Protein AF-A0A967SFZ2-F1 (afdb_monomer_lite)

Sequence (298 aa):
MSLRYVAGSMGLDEHGGIRLSFRDTTDFGGFQFHDPAGDNYVAAYTREGLRLHLEFSRKGNIRPYRKALYIHVLDGSLNEGEEIRLVFGDRSQGSRGWRLQTCVEQDFHALVESDPLGTHDYVVLPDRLAFDIVPGPGYRYRLNVPTRVQAGEPVRLRVKCEDLWGNPLRSLDARPAVTCAGVDDGTAGEPLAVAPTHEDGVLTYALEAPAAPGLYHYAIADGEVRGDTSNPMVVLPPGGDAGLRYYWGDYHGQTGETVGTGSVEDYFHFGRHFGFLDGSCHQGNDFQIDGPTWARIV

Foldseek 3Di:
DKDKDFAAQLWAFALWWKKWFFFLAFDKDWADDDDLQEAFHKDKDWDPPWDWDWDWDSQCDDPRGRTMIIIGTHDGIGHGGTIMMMATQDCPNNGPGIGGGLEWAAFRWIFMWTDRHNPPDTDTDPDIGTDTDAFDPFAEKAWEKFAEDEAFAKIKIKMFTHHPSRYTQQDDPDDFFKFKDFPPPPDTHDTDPFAFDDGRRMTIGTDTHHQDFGKMKMKTDDPPHHIDIYHIYGYDYVPDDRDDGDFAEAEEDEDPLARHHDDPVVVVCCCVRPVVGPYYHYDHDPVSDDPVNVVVND

Secondary structure (DSSP, 8-state):
-EEEEE--TT-B-TT-EEEEEE-SS--PPPPBSS-TTSTTBEEEE-STT-EEEEEEETTSS-TT--EEEEEEEEES-BPTT-EEEEEET--TTS-------SS-EEEEEEEEEEETTSSS-PEEEEEEEEEEE---S--EEEEE--SEEETT-EEEEEEEEE-TTSPBPS-------EEEEETTS-PPPPBP-SPPEEETTEEEEEEEPPSS-EEEEEEE--SSSBPEEPPPEEEEPTT----SPP--EEEEE-BTTTTSBS-HHHHHHHHHHTS--SEEEE---GGG--HHHHHHH-

Radius of gyration: 25.75 Å; chains: 1; bounding box: 66×38×68 Å

pLDDT: mean 91.43, std 8.01, range [50.44, 98.19]

Structure (mmCIF, N/CA/C/O backbone):
data_AF-A0A967SFZ2-F1
#
_entry.id   AF-A0A967SFZ2-F1
#
loop_
_atom_site.group_PDB
_atom_site.id
_atom_site.type_symbol
_atom_site.label_atom_id
_atom_site.label_alt_id
_atom_site.label_comp_id
_atom_site.label_asym_id
_atom_site.label_entity_id
_atom_site.label_seq_id
_atom_site.pdbx_PDB_ins_code
_atom_site.Cartn_x
_atom_site.Cartn_y
_atom_site.Cartn_z
_atom_site.occupancy
_atom_site.B_iso_or_equiv
_atom_site.auth_seq_id
_atom_site.auth_comp_id
_atom_site.auth_asym_id
_atom_site.auth_atom_id
_atom_site.pdbx_PDB_model_num
ATOM 1 N N . MET A 1 1 ? -16.704 2.679 5.773 1.00 87.06 1 MET A N 1
ATOM 2 C CA . MET A 1 1 ? -16.476 1.297 6.262 1.00 87.06 1 MET A CA 1
ATOM 3 C C . MET A 1 1 ? -17.132 1.151 7.628 1.00 87.06 1 MET A C 1
ATOM 5 O O . MET A 1 1 ? -17.205 2.158 8.320 1.00 87.06 1 MET A O 1
ATOM 9 N N . SER A 1 2 ? -17.622 -0.026 8.031 1.00 92.38 2 SER A N 1
ATOM 10 C CA . SER A 1 2 ? -18.237 -0.194 9.358 1.00 92.38 2 SER A CA 1
ATOM 11 C C . SER A 1 2 ? -17.778 -1.450 10.086 1.00 92.38 2 SER A C 1
ATOM 13 O O . SER A 1 2 ? -17.592 -2.482 9.450 1.00 92.38 2 SER A O 1
ATOM 15 N N . LEU A 1 3 ? -17.679 -1.355 11.410 1.00 95.06 3 LEU A N 1
ATOM 16 C CA . LEU A 1 3 ? -17.446 -2.472 12.322 1.00 95.06 3 LEU A CA 1
ATOM 17 C C . LEU A 1 3 ? -18.665 -2.632 13.231 1.00 95.06 3 LEU A C 1
ATOM 19 O O . LEU A 1 3 ? -19.209 -1.639 13.713 1.00 95.06 3 LEU A O 1
ATOM 23 N N . ARG A 1 4 ? -19.090 -3.874 13.454 1.00 96.19 4 ARG A N 1
ATOM 24 C CA . ARG A 1 4 ? -20.137 -4.233 14.413 1.00 96.19 4 ARG A CA 1
ATOM 25 C C . ARG A 1 4 ? -19.515 -5.150 15.452 1.00 96.19 4 ARG A C 1
ATOM 27 O O . ARG A 1 4 ? -19.124 -6.263 15.120 1.00 96.19 4 ARG A O 1
ATOM 34 N N . TYR A 1 5 ? -19.421 -4.661 16.678 1.00 96.69 5 TYR A N 1
ATOM 35 C CA . TYR A 1 5 ? -19.062 -5.452 17.842 1.00 96.69 5 TYR A CA 1
ATOM 36 C C . TYR A 1 5 ? -20.343 -5.908 18.533 1.00 96.69 5 TYR A C 1
ATOM 38 O O . TYR A 1 5 ? -21.248 -5.099 18.740 1.00 96.69 5 TYR A O 1
ATOM 46 N N . VAL A 1 6 ? -20.402 -7.190 18.881 1.00 97.06 6 VAL A N 1
ATOM 47 C CA . VAL A 1 6 ? -21.489 -7.785 19.660 1.00 97.06 6 VAL A CA 1
ATOM 48 C C . VAL A 1 6 ? -20.885 -8.252 20.974 1.00 97.06 6 VAL A C 1
ATOM 50 O O . VAL A 1 6 ? -19.922 -9.020 20.966 1.00 97.06 6 VAL A O 1
ATOM 53 N N . ALA A 1 7 ? -21.432 -7.781 22.089 1.00 96.81 7 ALA A N 1
ATOM 54 C CA . ALA A 1 7 ? -20.976 -8.182 23.406 1.00 96.81 7 ALA A CA 1
ATOM 55 C C . ALA A 1 7 ? -21.219 -9.685 23.608 1.00 96.81 7 ALA A C 1
ATOM 57 O O . ALA A 1 7 ? -22.317 -10.194 23.369 1.00 96.81 7 ALA A O 1
ATOM 58 N N . GLY A 1 8 ? -20.173 -10.400 24.024 1.00 94.88 8 GLY A N 1
ATOM 59 C CA . GLY A 1 8 ? -20.262 -11.819 24.364 1.00 94.88 8 GLY A CA 1
ATOM 60 C C . GLY A 1 8 ? -20.917 -12.045 25.728 1.00 94.88 8 GLY A C 1
ATOM 61 O O . GLY A 1 8 ? -21.419 -11.115 26.356 1.00 94.88 8 GLY A O 1
ATOM 62 N N . SER A 1 9 ? -20.835 -13.274 26.236 1.00 95.06 9 SER A N 1
ATOM 63 C CA . SER A 1 9 ? -21.430 -13.672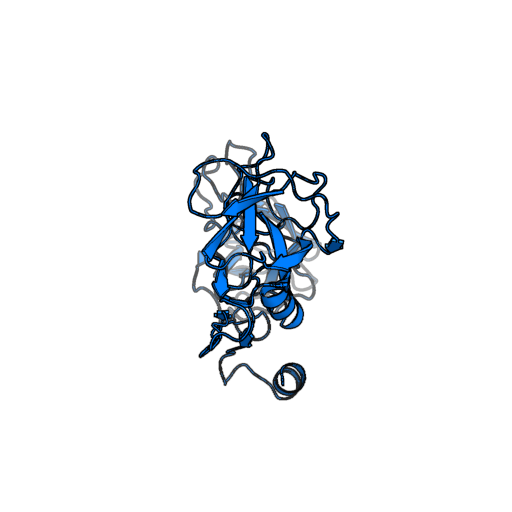 27.524 1.00 95.06 9 SER A CA 1
ATOM 64 C C . SER A 1 9 ? -20.934 -12.877 28.739 1.00 95.06 9 SER A C 1
ATOM 66 O O . SER A 1 9 ? -21.579 -12.879 29.781 1.00 95.06 9 SER A O 1
ATOM 68 N N . MET A 1 10 ? -19.778 -12.216 28.627 1.00 93.94 10 MET A N 1
ATOM 69 C CA . MET A 1 10 ? -19.220 -11.352 29.674 1.00 93.94 10 MET A CA 1
ATOM 70 C C . MET A 1 10 ? -19.785 -9.924 29.657 1.00 93.94 10 MET A C 1
ATOM 72 O O . MET A 1 10 ? -19.564 -9.188 30.613 1.00 93.94 10 MET A O 1
ATOM 76 N N . GLY A 1 11 ? -20.488 -9.519 28.594 1.00 95.62 11 GLY A N 1
ATOM 77 C CA . GLY A 1 11 ? -20.889 -8.127 28.400 1.00 95.62 11 GLY A CA 1
ATOM 78 C C . GLY A 1 11 ? -19.701 -7.176 28.185 1.00 95.62 11 GLY A C 1
ATOM 79 O O . GLY A 1 11 ? -18.590 -7.611 27.879 1.00 95.62 11 GLY A O 1
ATOM 80 N N . LEU A 1 12 ? -19.948 -5.876 28.353 1.00 96.75 12 LEU A N 1
ATOM 81 C CA . LEU A 1 12 ? -18.928 -4.856 28.635 1.00 96.75 12 LEU A CA 1
ATOM 82 C C . LEU A 1 12 ? -19.420 -4.022 29.819 1.00 96.75 12 LEU A C 1
ATOM 84 O O . LEU A 1 12 ? -20.484 -3.410 29.720 1.00 96.75 12 LEU A O 1
ATOM 88 N N . ASP A 1 13 ? -18.677 -4.010 30.919 1.00 94.75 13 ASP A N 1
ATOM 89 C CA . ASP A 1 13 ? -19.018 -3.231 32.110 1.00 94.75 13 ASP A CA 1
ATOM 90 C C . ASP A 1 13 ? -18.657 -1.744 31.947 1.00 94.75 13 ASP A C 1
ATOM 92 O O . ASP A 1 13 ? -18.049 -1.334 30.952 1.00 94.75 13 ASP A O 1
ATOM 96 N N . GLU A 1 14 ? -19.017 -0.931 32.938 1.00 93.00 14 GLU A N 1
ATOM 97 C CA . GLU A 1 14 ? -18.566 0.454 33.051 1.00 93.00 14 GLU A CA 1
ATOM 98 C C . GLU A 1 14 ? -17.029 0.511 32.991 1.00 93.00 14 GLU A C 1
ATOM 100 O O . GLU A 1 14 ? -16.334 -0.293 33.609 1.00 93.00 14 GLU A O 1
ATOM 105 N N . HIS A 1 15 ? -16.483 1.436 32.196 1.00 91.25 15 HIS A N 1
ATOM 106 C CA . HIS A 1 15 ? -15.055 1.553 31.855 1.00 91.25 15 HIS A CA 1
ATOM 107 C C . HIS A 1 15 ? -14.456 0.413 31.016 1.00 91.25 15 HIS A C 1
ATOM 109 O O . HIS A 1 15 ? -13.384 0.599 30.423 1.00 91.25 15 HIS A O 1
ATOM 115 N N . GLY A 1 16 ? -15.164 -0.708 30.874 1.00 96.31 16 GLY A N 1
ATOM 116 C CA . GLY A 1 16 ? -14.884 -1.724 29.870 1.00 96.31 16 GLY A CA 1
ATOM 117 C C . GLY A 1 16 ? -15.002 -1.169 28.450 1.00 96.31 16 GLY A C 1
ATOM 118 O O . GLY A 1 16 ? -15.560 -0.093 28.201 1.00 96.31 16 GLY A O 1
ATOM 119 N N . GLY A 1 17 ? -14.439 -1.884 27.482 1.00 96.94 17 GLY A N 1
ATOM 120 C CA . GLY A 1 17 ? -14.397 -1.379 26.121 1.00 96.94 17 GLY A CA 1
ATOM 121 C C . GLY A 1 17 ? -13.783 -2.308 25.096 1.00 96.94 17 GLY A C 1
ATOM 122 O O . GLY A 1 17 ? -13.363 -3.433 25.376 1.00 96.94 17 GLY A O 1
ATOM 123 N N . ILE A 1 18 ? -13.720 -1.781 23.879 1.00 97.56 18 ILE A N 1
ATOM 124 C CA . ILE A 1 18 ? -13.004 -2.385 22.764 1.00 97.56 18 ILE A CA 1
ATOM 125 C C . ILE A 1 18 ? -11.872 -1.466 22.311 1.00 97.56 18 ILE A C 1
ATOM 127 O O . ILE A 1 18 ? -11.976 -0.237 22.367 1.00 97.56 18 ILE A O 1
ATOM 131 N N . ARG A 1 19 ? -10.793 -2.073 21.824 1.00 97.81 19 ARG A N 1
ATOM 132 C CA . ARG A 1 19 ? -9.656 -1.375 21.229 1.00 97.81 19 ARG A CA 1
ATOM 133 C C . ARG A 1 19 ? -9.417 -1.903 19.827 1.00 97.81 19 ARG A C 1
ATOM 135 O O . ARG A 1 19 ? -9.383 -3.109 19.608 1.00 97.81 19 ARG A O 1
ATOM 142 N N . LEU A 1 20 ? -9.253 -0.988 18.876 1.00 97.88 20 LEU A N 1
ATOM 143 C CA . LEU A 1 20 ? -8.818 -1.307 17.523 1.00 97.88 20 LEU A CA 1
ATOM 144 C C . LEU A 1 20 ? -7.378 -0.856 17.338 1.00 97.88 20 LEU A C 1
ATOM 146 O O . LEU A 1 20 ? -7.108 0.348 17.350 1.00 97.88 20 LEU A O 1
ATOM 150 N N . SER A 1 21 ? -6.474 -1.810 17.147 1.00 97.38 21 SER A N 1
ATOM 151 C CA . SER A 1 21 ? -5.042 -1.543 17.025 1.00 97.38 21 SER A CA 1
ATOM 152 C C . SER A 1 21 ? -4.555 -1.766 15.595 1.00 97.38 21 SER A C 1
ATOM 154 O O . SER A 1 21 ? -4.727 -2.838 15.020 1.00 97.38 21 SER A O 1
ATOM 156 N N . PHE A 1 22 ? -3.928 -0.744 15.021 1.00 96.75 22 PHE A N 1
ATOM 157 C CA . PHE A 1 22 ? -3.407 -0.712 13.658 1.00 96.75 22 PHE A CA 1
ATOM 158 C C . PHE A 1 22 ? -1.885 -0.640 13.673 1.00 96.75 22 PHE A C 1
ATOM 160 O O . PHE A 1 22 ? -1.283 -0.070 14.592 1.00 96.75 22 PHE A O 1
ATOM 167 N N . ARG A 1 23 ? -1.266 -1.163 12.611 1.00 94.94 23 ARG A N 1
ATOM 168 C CA . ARG A 1 23 ? 0.188 -1.130 12.438 1.00 94.94 23 ARG A CA 1
ATOM 169 C C . ARG A 1 23 ? 0.746 0.294 12.444 1.00 94.94 23 ARG A C 1
ATOM 171 O O . ARG A 1 23 ? 0.093 1.267 12.065 1.00 94.94 23 ARG A O 1
ATOM 178 N N . ASP A 1 24 ? 2.004 0.417 12.845 1.00 91.75 24 ASP A N 1
ATOM 179 C CA . ASP A 1 24 ? 2.740 1.682 12.811 1.00 91.75 24 ASP A CA 1
ATOM 180 C C . ASP A 1 24 ? 2.948 2.191 11.383 1.00 91.75 24 ASP A C 1
ATOM 182 O O . ASP A 1 24 ? 2.811 3.390 11.124 1.00 91.75 24 ASP A O 1
ATOM 186 N N . THR A 1 25 ? 3.261 1.273 10.471 1.00 93.00 25 THR A N 1
ATOM 187 C CA . THR A 1 25 ? 3.675 1.547 9.092 1.00 93.00 25 THR A CA 1
ATOM 188 C C . THR A 1 25 ? 2.457 1.778 8.212 1.00 93.00 25 THR A C 1
ATOM 190 O O . THR A 1 25 ? 2.034 0.923 7.454 1.00 93.00 25 THR A O 1
ATOM 193 N N . THR A 1 26 ? 1.850 2.947 8.382 1.00 94.56 26 THR A N 1
ATOM 194 C CA . THR A 1 26 ? 0.723 3.422 7.576 1.00 94.56 26 THR A CA 1
ATOM 195 C C . THR A 1 26 ? 0.580 4.933 7.741 1.00 94.56 26 THR A C 1
ATOM 197 O O . THR A 1 26 ? 0.900 5.488 8.798 1.00 94.56 26 THR A O 1
ATOM 200 N N . ASP A 1 27 ? 0.104 5.627 6.720 1.00 95.62 27 ASP A N 1
ATOM 201 C CA . ASP A 1 27 ? -0.131 7.072 6.727 1.00 95.62 27 ASP A CA 1
ATOM 202 C C . ASP A 1 27 ? -1.624 7.434 6.622 1.00 95.62 27 ASP A C 1
ATOM 204 O O . ASP A 1 27 ? -1.970 8.584 6.311 1.00 95.62 27 ASP A O 1
ATOM 208 N N . PHE A 1 28 ? -2.519 6.488 6.948 1.00 96.50 28 PHE A N 1
ATOM 209 C CA . PHE A 1 28 ? -3.957 6.753 7.014 1.00 96.50 28 PHE A CA 1
ATOM 210 C C . PHE A 1 28 ? -4.270 7.967 7.914 1.00 96.50 28 PHE A C 1
ATOM 212 O O . PHE A 1 28 ? -3.563 8.287 8.879 1.00 96.50 28 PHE A O 1
ATOM 219 N N . GLY A 1 29 ? -5.332 8.693 7.569 1.00 96.56 29 GLY A N 1
ATOM 220 C CA . GLY A 1 29 ? -5.766 9.898 8.270 1.00 96.56 29 GLY A CA 1
ATOM 221 C C . GLY A 1 29 ? -6.196 9.601 9.706 1.00 96.56 29 GLY A C 1
ATOM 222 O O . GLY A 1 29 ? -6.972 8.683 9.947 1.00 96.56 29 GLY A O 1
ATOM 223 N N . GLY A 1 30 ? -5.703 10.385 10.668 1.00 95.94 30 GLY A N 1
ATOM 224 C CA . GLY A 1 30 ? -6.065 10.195 12.075 1.00 95.94 30 GLY A CA 1
ATOM 225 C C . GLY A 1 30 ? -7.563 10.387 12.299 1.00 95.94 30 GLY A C 1
ATOM 226 O O . GLY A 1 30 ? -8.140 11.327 11.755 1.00 95.94 30 GLY A O 1
ATOM 227 N N . PHE A 1 31 ? -8.165 9.502 13.091 1.00 97.75 31 PHE A N 1
ATOM 228 C CA . PHE A 1 31 ? -9.587 9.575 13.412 1.00 97.75 31 PHE A CA 1
ATOM 229 C C . PHE A 1 31 ? -9.917 10.808 14.249 1.00 97.75 31 PHE A C 1
ATOM 231 O O . PHE A 1 31 ? -9.104 11.267 15.056 1.00 97.75 31 PHE A O 1
ATOM 238 N N . GLN A 1 32 ? -11.131 11.315 14.066 1.00 96.94 32 GLN A N 1
ATOM 239 C CA . GLN A 1 32 ? -11.709 12.376 14.881 1.00 96.94 32 GLN A CA 1
ATOM 240 C C . GLN A 1 32 ? -13.200 12.112 15.124 1.00 96.94 32 GLN A C 1
ATOM 242 O O . GLN A 1 32 ? -13.830 11.361 14.378 1.00 96.94 32 GLN A O 1
ATOM 247 N N . PHE A 1 33 ? -13.749 12.716 16.178 1.00 97.75 33 PHE A N 1
ATOM 248 C CA . PHE A 1 33 ? -15.092 12.404 16.693 1.00 97.75 33 PHE A CA 1
ATOM 249 C C . PHE A 1 33 ? -15.970 13.642 16.924 1.00 97.75 33 PHE A C 1
ATOM 251 O O . PHE A 1 33 ? -17.043 13.527 17.509 1.00 97.75 33 PHE A O 1
ATOM 258 N N . HIS A 1 34 ? -15.521 14.830 16.515 1.00 96.69 34 HIS A N 1
ATOM 259 C CA . HIS A 1 34 ? -16.142 16.104 16.902 1.00 96.69 34 HIS A CA 1
ATOM 260 C C . HIS A 1 34 ? -16.699 16.915 15.728 1.00 96.69 34 HIS A C 1
ATOM 262 O O . HIS A 1 34 ? -17.580 17.740 15.950 1.00 96.69 34 HIS A O 1
ATOM 268 N N . ASP A 1 35 ? -16.224 16.690 14.502 1.00 97.69 35 ASP A N 1
ATOM 269 C CA . ASP A 1 35 ? -16.698 17.385 13.302 1.00 97.69 35 ASP A CA 1
ATOM 270 C C . ASP A 1 35 ? -17.301 16.384 12.300 1.00 97.69 35 ASP A C 1
ATOM 272 O O . ASP A 1 35 ? -16.561 15.790 11.514 1.00 97.69 35 ASP A O 1
ATOM 276 N N . PRO A 1 36 ? -18.633 16.185 12.290 1.00 97.50 36 PRO A N 1
ATOM 277 C CA . PRO A 1 36 ? -19.288 15.269 11.355 1.00 97.50 36 PRO A CA 1
ATOM 278 C C . PRO A 1 36 ? -19.101 15.611 9.866 1.00 97.50 36 PRO A C 1
ATOM 280 O O . PRO A 1 36 ? -19.261 14.738 9.010 1.00 97.50 36 PRO A O 1
ATOM 283 N N . ALA A 1 37 ? -18.768 16.863 9.539 1.00 98.00 37 ALA A N 1
ATOM 284 C CA . ALA A 1 37 ? -18.478 17.293 8.172 1.00 98.00 37 ALA A CA 1
ATOM 285 C C . ALA A 1 37 ? -16.981 17.176 7.821 1.00 98.00 37 ALA A C 1
ATOM 287 O O . ALA A 1 37 ? -16.615 17.216 6.645 1.00 98.00 37 ALA A O 1
ATOM 288 N N . GLY A 1 38 ? -16.113 17.014 8.822 1.00 97.88 38 GLY A N 1
ATOM 289 C CA . GLY A 1 38 ? -14.669 16.887 8.666 1.00 97.88 38 GLY A CA 1
ATOM 290 C C . GLY A 1 38 ? -14.225 15.502 8.189 1.00 97.88 38 GLY A C 1
ATOM 291 O O . GLY A 1 38 ? -14.898 14.489 8.388 1.00 97.88 38 GLY A O 1
ATOM 292 N N . ASP A 1 39 ? -13.049 15.424 7.565 1.00 97.44 39 ASP A N 1
ATOM 293 C CA . ASP A 1 39 ? -12.446 14.147 7.159 1.00 97.44 39 ASP A CA 1
ATOM 294 C C . ASP A 1 39 ? -12.162 13.236 8.362 1.00 97.44 39 ASP A C 1
ATOM 296 O O . ASP A 1 39 ? -11.942 13.700 9.482 1.00 97.44 39 ASP A O 1
ATOM 300 N N . ASN A 1 40 ? -12.098 11.926 8.111 1.00 97.81 40 ASN A N 1
ATOM 301 C CA . ASN A 1 40 ? -11.784 10.897 9.109 1.00 97.81 40 ASN A CA 1
ATOM 302 C C . ASN A 1 40 ? -12.726 10.893 10.327 1.00 97.81 40 ASN A C 1
ATOM 304 O O . ASN A 1 40 ? -12.355 10.379 11.385 1.00 97.81 40 ASN A O 1
ATOM 308 N N . TYR A 1 41 ? -13.934 11.448 10.179 1.0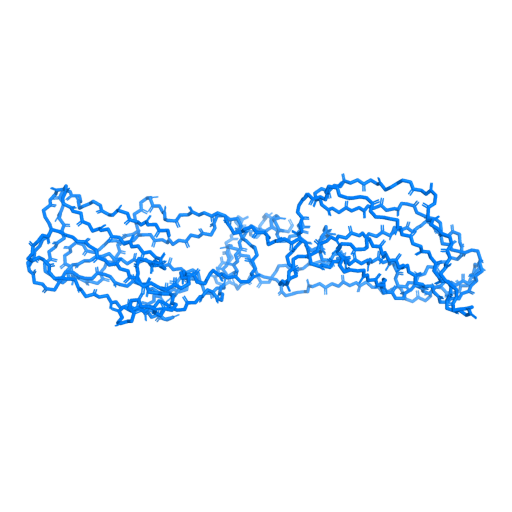0 98.12 41 TYR A N 1
ATOM 309 C CA . TYR A 1 41 ? -14.969 11.384 11.202 1.00 98.12 41 TYR A CA 1
ATOM 310 C C . TYR A 1 41 ? -15.366 9.930 11.460 1.00 98.12 41 TYR A C 1
ATOM 312 O O . TYR A 1 41 ? -15.708 9.198 10.526 1.00 98.12 41 TYR A O 1
ATOM 320 N N . VAL A 1 42 ? -15.311 9.502 12.718 1.00 98.19 42 VAL A N 1
ATOM 321 C CA . VAL A 1 42 ? -15.800 8.190 13.142 1.00 98.19 42 VAL A CA 1
ATOM 322 C C . VAL A 1 42 ? -17.069 8.390 13.950 1.00 98.19 42 VAL A C 1
ATOM 324 O O . VAL A 1 42 ? -17.042 8.990 15.023 1.00 98.19 42 VAL A O 1
ATOM 327 N N . ALA A 1 43 ? -18.172 7.851 13.439 1.00 97.19 43 ALA A N 1
ATOM 328 C CA . ALA A 1 43 ? -19.424 7.789 14.174 1.00 97.19 43 ALA A CA 1
ATOM 329 C C . ALA A 1 43 ? -19.508 6.469 14.948 1.00 97.19 43 ALA A C 1
ATOM 331 O O . ALA A 1 43 ? -19.134 5.412 14.430 1.00 97.19 43 ALA A O 1
ATOM 332 N N . ALA A 1 44 ? -20.020 6.528 16.174 1.00 96.62 44 ALA A N 1
ATOM 333 C CA . ALA A 1 44 ? -20.261 5.366 17.016 1.00 96.62 44 ALA A CA 1
ATOM 334 C C . ALA A 1 44 ? -21.715 5.345 17.475 1.00 96.62 44 ALA A C 1
ATOM 336 O O . ALA A 1 44 ? -22.263 6.367 17.884 1.00 96.62 44 ALA A O 1
ATOM 337 N N . TYR A 1 45 ? -22.321 4.168 17.414 1.00 95.69 45 TYR A N 1
ATOM 338 C CA . TYR A 1 45 ? -23.708 3.940 17.782 1.00 95.69 45 TYR A CA 1
ATOM 339 C C . TYR A 1 45 ? -23.793 2.741 18.713 1.00 95.69 45 TYR A C 1
ATOM 341 O O . TYR A 1 45 ? -23.074 1.758 18.549 1.00 95.69 45 TYR A O 1
ATOM 349 N N . THR A 1 46 ? -24.708 2.814 19.664 1.00 96.19 46 THR A N 1
ATOM 350 C CA . THR A 1 46 ? -25.069 1.715 20.556 1.00 96.19 46 THR A CA 1
ATOM 351 C C . THR A 1 46 ? -26.529 1.901 20.981 1.00 96.19 46 THR A C 1
ATOM 353 O O . THR A 1 46 ? -27.226 2.753 20.417 1.00 96.19 46 THR A O 1
ATOM 356 N N . ARG A 1 47 ? -27.025 1.099 21.926 1.00 93.75 47 ARG A N 1
ATOM 357 C CA . ARG A 1 47 ? -28.393 1.235 22.438 1.00 93.75 47 ARG A CA 1
ATOM 358 C C . ARG A 1 47 ? -28.623 2.606 23.077 1.00 93.75 47 ARG A C 1
ATOM 360 O O . ARG A 1 47 ? -27.702 3.246 23.582 1.00 93.75 47 ARG A O 1
ATOM 367 N N . GLU A 1 48 ? -29.879 3.039 23.082 1.00 90.94 48 GLU A N 1
ATOM 368 C CA . GLU A 1 48 ? -30.272 4.318 23.669 1.00 90.94 48 GLU A CA 1
ATOM 369 C C . GLU A 1 48 ? -29.885 4.404 25.156 1.00 90.94 48 GLU A C 1
ATOM 371 O O . GLU A 1 48 ? -29.999 3.433 25.910 1.00 90.94 48 GLU A O 1
ATOM 376 N N . GLY A 1 49 ? -29.400 5.577 25.568 1.00 88.81 49 GLY A N 1
ATOM 377 C CA . GLY A 1 49 ? -29.000 5.865 26.946 1.00 88.81 49 GLY A CA 1
ATOM 378 C C . GLY A 1 49 ? -27.593 5.401 27.338 1.00 88.81 49 GLY A C 1
ATOM 379 O O . GLY A 1 49 ? -27.120 5.814 28.394 1.00 88.81 49 GLY A O 1
ATOM 380 N N . LEU A 1 50 ? -26.899 4.610 26.511 1.00 94.06 50 LEU A N 1
ATOM 381 C CA . LEU A 1 50 ? -25.519 4.198 26.775 1.00 94.06 50 LEU A CA 1
ATOM 382 C C . LEU A 1 50 ? -24.528 5.200 26.167 1.00 94.06 50 LEU A C 1
ATOM 384 O O . LEU A 1 50 ? -24.594 5.517 24.978 1.00 94.06 50 LEU A O 1
ATOM 388 N N . ARG A 1 51 ? -23.600 5.709 26.983 1.00 94.50 51 ARG A N 1
ATOM 389 C CA . ARG A 1 51 ? -22.599 6.694 26.548 1.00 94.50 51 ARG A CA 1
ATOM 390 C C . ARG A 1 51 ? -21.268 6.016 26.254 1.00 94.50 51 ARG A C 1
ATOM 392 O O . ARG A 1 51 ? -20.773 5.249 27.075 1.00 94.50 51 ARG A O 1
ATOM 399 N N . LEU A 1 52 ? -20.676 6.355 25.111 1.00 96.25 52 LEU A N 1
ATOM 400 C CA . LEU A 1 52 ? -19.358 5.875 24.702 1.00 96.25 52 LEU A CA 1
ATOM 401 C C . LEU A 1 52 ? -18.330 7.010 24.746 1.00 96.25 52 LEU A C 1
ATOM 403 O O . LEU A 1 52 ? -18.632 8.136 24.348 1.00 96.25 52 LEU A O 1
ATOM 407 N N . HIS A 1 53 ? -17.110 6.698 25.173 1.00 96.31 53 HIS A N 1
ATOM 408 C CA . HIS A 1 53 ? -15.939 7.559 25.021 1.00 96.31 53 HIS A CA 1
ATOM 409 C C . HIS A 1 53 ? -15.019 6.993 23.950 1.00 96.31 53 HIS A C 1
ATOM 411 O O . HIS A 1 53 ? -14.619 5.831 24.024 1.00 96.31 53 HIS A O 1
ATOM 417 N N . LEU A 1 54 ? -14.694 7.821 22.958 1.00 97.56 54 LEU A N 1
ATOM 418 C CA . LEU A 1 54 ? -13.809 7.457 21.863 1.00 97.56 54 LEU A CA 1
ATOM 419 C C . LEU A 1 54 ? -12.515 8.256 21.946 1.00 97.56 54 LEU A C 1
ATOM 421 O O . LEU A 1 54 ? -12.537 9.483 22.028 1.00 97.56 54 LEU A O 1
ATOM 425 N N . GLU A 1 55 ? -11.389 7.557 21.848 1.00 97.50 55 GLU A N 1
ATOM 426 C CA . GLU A 1 55 ? -10.065 8.171 21.836 1.00 97.50 55 GLU A CA 1
ATOM 427 C C . GLU A 1 55 ? -9.179 7.508 20.786 1.00 97.50 55 GLU A C 1
ATOM 429 O O . GLU A 1 55 ? -9.064 6.287 20.737 1.00 97.50 55 GLU A O 1
ATOM 434 N N . PHE A 1 56 ? -8.508 8.308 19.956 1.00 98.12 56 PHE A N 1
ATOM 435 C CA . PHE A 1 56 ? -7.506 7.806 19.022 1.00 98.12 56 PHE A CA 1
ATOM 436 C C . PHE A 1 56 ? -6.115 8.309 19.390 1.00 98.12 56 PHE A C 1
ATOM 438 O O . PHE A 1 56 ? -5.860 9.513 19.413 1.00 98.12 56 PHE A O 1
ATOM 445 N N . SER A 1 57 ? -5.187 7.375 19.592 1.00 96.81 57 SER A N 1
ATOM 446 C CA . SER A 1 57 ? -3.786 7.671 19.868 1.00 96.81 57 SER A CA 1
ATOM 447 C C . SER A 1 57 ? -2.877 6.995 18.853 1.00 96.81 57 SER A C 1
ATOM 449 O O . SER A 1 57 ? -2.979 5.801 18.580 1.00 96.81 57 SER A O 1
ATOM 451 N N . ARG A 1 58 ? -1.910 7.751 18.319 1.00 95.25 58 ARG A N 1
ATOM 452 C CA . ARG A 1 58 ? -0.891 7.209 17.401 1.00 95.25 58 ARG A CA 1
ATOM 453 C C . ARG A 1 58 ? 0.154 6.332 18.096 1.00 95.25 58 ARG A C 1
ATOM 455 O O . ARG A 1 58 ? 0.941 5.682 17.414 1.00 95.25 58 ARG A O 1
ATOM 462 N N . LYS A 1 59 ? 0.207 6.378 19.428 1.00 95.06 59 LYS A N 1
ATOM 463 C CA . LYS A 1 59 ? 1.127 5.612 20.279 1.00 95.06 59 LYS A CA 1
ATOM 464 C C . LYS A 1 59 ? 0.383 5.054 21.497 1.00 95.06 59 LYS A C 1
ATOM 466 O O . LYS A 1 59 ? 0.888 5.117 22.610 1.00 95.06 59 LYS A O 1
ATOM 471 N N . GLY A 1 60 ? -0.848 4.602 21.281 1.00 94.69 60 GLY A N 1
ATOM 472 C CA . GLY A 1 60 ? -1.751 4.138 22.329 1.00 94.69 60 GLY A CA 1
ATOM 473 C C . GLY A 1 60 ? -1.601 2.664 22.685 1.00 94.69 60 GLY A C 1
ATOM 474 O O . GLY A 1 60 ? -2.216 2.238 23.651 1.00 94.69 60 GLY A O 1
ATOM 475 N N . ASN A 1 61 ? -0.828 1.882 21.931 1.00 96.00 61 ASN A N 1
ATOM 476 C CA . ASN A 1 61 ? -0.595 0.461 22.202 1.00 96.00 61 ASN A CA 1
ATOM 477 C C . ASN A 1 61 ? 0.875 0.081 21.909 1.00 96.00 61 ASN A C 1
ATOM 479 O O . ASN A 1 61 ? 1.706 0.954 21.639 1.00 96.00 61 ASN A O 1
ATOM 483 N N . ILE A 1 62 ? 1.216 -1.204 21.993 1.00 93.12 62 ILE A N 1
ATOM 484 C CA . ILE A 1 62 ? 2.561 -1.743 21.790 1.00 93.12 62 ILE A CA 1
ATOM 485 C C . ILE A 1 62 ? 2.883 -2.005 20.312 1.00 93.12 62 ILE A C 1
ATOM 487 O O . ILE A 1 62 ? 2.014 -2.181 19.464 1.00 93.12 62 ILE A O 1
ATOM 491 N N . ARG A 1 63 ? 4.179 -2.018 19.991 1.00 91.88 63 ARG A N 1
ATOM 492 C CA . ARG A 1 63 ? 4.706 -2.313 18.649 1.00 91.88 63 ARG A CA 1
ATOM 493 C C . ARG A 1 63 ? 4.395 -3.776 18.267 1.00 91.88 63 ARG A C 1
ATOM 495 O O . ARG A 1 63 ? 4.556 -4.632 19.132 1.00 91.88 63 ARG A O 1
ATOM 502 N N . PRO A 1 64 ? 4.013 -4.088 17.010 1.00 93.75 64 PRO A N 1
ATOM 503 C CA . PRO A 1 64 ? 3.922 -3.194 15.849 1.00 93.75 64 PRO A CA 1
ATOM 504 C C . PRO A 1 64 ? 2.597 -2.431 15.704 1.00 93.75 64 PRO A C 1
ATOM 506 O O . PRO A 1 64 ? 2.471 -1.660 14.756 1.00 93.75 64 PRO A O 1
ATOM 509 N N . TYR A 1 65 ? 1.630 -2.613 16.606 1.00 95.56 65 TYR A N 1
ATOM 510 C CA . TYR A 1 65 ? 0.274 -2.073 16.485 1.00 95.56 65 TYR A CA 1
ATOM 511 C C . TYR A 1 65 ? 0.023 -0.848 17.382 1.00 95.56 65 TYR A C 1
ATOM 513 O O . TYR A 1 65 ? -0.932 -0.835 18.153 1.00 95.56 65 TYR A O 1
ATOM 521 N N . ARG A 1 66 ? 0.866 0.196 17.337 1.00 95.62 66 ARG A N 1
ATOM 522 C CA . ARG A 1 66 ? 0.773 1.285 18.334 1.00 95.62 66 ARG A CA 1
ATOM 523 C C . ARG A 1 66 ? -0.360 2.275 18.091 1.00 95.62 66 ARG A C 1
ATOM 525 O O . ARG A 1 66 ? -0.692 3.031 19.006 1.00 95.62 66 ARG A O 1
ATOM 532 N N . LYS A 1 67 ? -0.933 2.332 16.888 1.00 97.31 67 LYS A N 1
ATOM 533 C CA . LYS A 1 67 ? -2.073 3.212 16.603 1.00 97.31 67 LYS A CA 1
ATOM 534 C C . LYS A 1 67 ? -3.334 2.554 17.135 1.00 97.31 67 LYS A C 1
ATOM 536 O O . LYS A 1 67 ? -3.731 1.526 16.608 1.00 97.31 67 LYS A O 1
ATOM 541 N N . ALA A 1 68 ? -3.963 3.145 18.138 1.00 97.38 68 ALA A N 1
ATOM 542 C CA . ALA A 1 68 ? -5.095 2.546 18.827 1.00 97.38 68 ALA A CA 1
ATOM 543 C C . ALA A 1 68 ? -6.295 3.492 18.838 1.00 97.38 68 ALA A C 1
ATOM 545 O O . ALA A 1 68 ? -6.158 4.663 19.200 1.00 97.38 68 ALA A O 1
ATOM 546 N N . LEU A 1 69 ? -7.457 2.972 18.448 1.00 98.06 69 LEU A N 1
ATOM 547 C CA . LEU A 1 69 ? -8.760 3.573 18.708 1.00 98.06 69 LEU A CA 1
ATOM 548 C C . LEU A 1 69 ? -9.390 2.847 19.897 1.00 98.06 69 LEU A C 1
ATOM 550 O O . LEU A 1 69 ? -9.699 1.663 19.798 1.00 98.06 69 LEU A O 1
ATOM 554 N N . TYR A 1 70 ? -9.585 3.567 20.989 1.00 97.94 70 TYR A N 1
ATOM 555 C CA . TYR A 1 70 ? -10.274 3.113 22.184 1.00 97.94 70 TYR A CA 1
ATOM 556 C C . TYR A 1 70 ? -11.749 3.491 22.112 1.00 97.94 70 TYR A C 1
ATOM 558 O O . TYR A 1 70 ? -12.077 4.619 21.737 1.00 97.94 70 TYR A O 1
ATOM 566 N N . ILE A 1 71 ? -12.624 2.557 22.481 1.00 97.69 71 ILE A N 1
ATOM 567 C CA . ILE A 1 71 ? -14.061 2.774 22.632 1.00 97.69 71 ILE A CA 1
ATOM 568 C C . ILE A 1 71 ? -14.478 2.209 23.988 1.00 97.69 71 ILE A C 1
ATOM 570 O O . ILE A 1 71 ? -14.598 0.995 24.145 1.00 97.69 71 ILE A O 1
ATOM 574 N N . HIS A 1 72 ? -14.693 3.096 24.954 1.00 96.88 72 HIS A N 1
ATOM 575 C CA . HIS A 1 72 ? -15.063 2.741 26.323 1.00 96.88 72 HIS A CA 1
ATOM 576 C C . HIS A 1 72 ? -16.532 3.019 26.595 1.00 96.88 72 HIS A C 1
ATOM 578 O O . HIS A 1 72 ? -17.071 4.032 26.144 1.00 96.88 72 HIS A O 1
ATOM 584 N N . VAL A 1 73 ? -17.151 2.164 27.398 1.00 96.50 73 VAL A N 1
ATOM 585 C CA . VAL A 1 73 ? -18.428 2.462 28.039 1.00 96.50 73 VAL A CA 1
ATOM 586 C C . VAL A 1 73 ? -18.166 3.448 29.178 1.00 96.50 73 VAL A C 1
ATOM 588 O O . VAL A 1 73 ? -17.343 3.186 30.052 1.00 96.50 73 VAL A O 1
ATOM 591 N N . LEU A 1 74 ? -18.820 4.611 29.145 1.00 91.88 74 LEU A N 1
ATOM 592 C CA . LEU A 1 74 ? -18.652 5.631 30.186 1.00 91.88 74 LEU A CA 1
ATOM 593 C C . LEU A 1 74 ? -19.535 5.379 31.399 1.00 91.88 74 LEU A C 1
ATOM 595 O O . LEU A 1 74 ? -19.023 5.404 32.506 1.00 91.88 74 LEU A O 1
ATOM 599 N N . ASP A 1 75 ? -20.831 5.159 31.168 1.00 86.50 75 ASP A N 1
ATOM 600 C CA . ASP A 1 75 ? -21.821 4.943 32.221 1.00 86.50 75 ASP A CA 1
ATOM 601 C C . ASP A 1 75 ? -22.713 3.770 31.813 1.00 86.50 75 ASP A C 1
ATOM 603 O O . ASP A 1 75 ? -23.294 3.801 30.725 1.00 86.50 75 ASP A O 1
ATOM 607 N N . GLY A 1 76 ? -22.891 2.789 32.697 1.00 91.25 76 GLY A N 1
ATOM 608 C CA . GLY A 1 76 ? -23.699 1.595 32.439 1.00 91.25 76 GLY A CA 1
ATOM 609 C C . GLY A 1 76 ? -22.895 0.465 31.799 1.00 91.25 76 GLY A C 1
ATOM 610 O O . GLY A 1 76 ? -21.681 0.411 31.935 1.00 91.25 76 GLY A O 1
ATOM 611 N N . SER A 1 77 ? -23.582 -0.452 31.118 1.00 94.94 77 SER A N 1
ATOM 612 C CA . SER A 1 77 ? -22.975 -1.662 30.559 1.00 94.94 77 SER A CA 1
ATOM 613 C C . SER A 1 77 ? -23.687 -2.142 29.292 1.00 94.94 77 SER A C 1
ATOM 615 O O . SER A 1 77 ? -24.842 -1.773 29.025 1.00 94.94 77 SER A O 1
ATOM 617 N N . LEU A 1 78 ? -22.990 -2.975 28.517 1.00 96.62 78 LEU A N 1
ATOM 618 C CA . LEU A 1 78 ? -23.563 -3.809 27.463 1.00 96.62 78 LEU A CA 1
ATOM 619 C C . LEU A 1 78 ? -23.799 -5.221 27.991 1.00 96.62 78 LEU A C 1
ATOM 621 O O . LEU A 1 78 ? -22.876 -5.860 28.495 1.00 96.62 78 LEU A O 1
ATOM 625 N N . ASN A 1 79 ? -25.020 -5.718 27.824 1.00 96.31 79 ASN A N 1
ATOM 626 C CA . ASN A 1 79 ? -25.351 -7.120 28.063 1.00 96.31 79 ASN A CA 1
ATOM 627 C C . ASN A 1 79 ? -24.960 -7.988 26.861 1.00 96.31 79 ASN A C 1
ATOM 629 O O . ASN A 1 79 ? -24.767 -7.485 25.754 1.00 96.31 79 ASN A O 1
ATOM 633 N N . GLU A 1 80 ? -24.906 -9.304 27.067 1.00 97.56 80 GLU A N 1
ATOM 634 C CA . GLU A 1 80 ? -24.715 -10.270 25.982 1.00 97.56 80 GLU A CA 1
ATOM 635 C C . GLU A 1 80 ? -25.695 -10.018 24.823 1.00 97.56 80 GLU A C 1
ATOM 637 O O . GLU A 1 80 ? -26.901 -9.853 25.019 1.00 97.56 80 GLU A O 1
ATOM 642 N N . GLY A 1 81 ? -25.163 -9.986 23.601 1.00 97.44 81 GLY A N 1
ATOM 643 C CA . GLY A 1 81 ? -25.923 -9.742 22.378 1.00 97.44 81 GLY A CA 1
ATOM 644 C C . GLY A 1 81 ? -26.167 -8.266 22.048 1.00 97.44 81 GLY A C 1
ATOM 645 O O . GLY A 1 81 ? -26.566 -7.973 20.922 1.00 97.44 81 GLY A O 1
ATOM 646 N N . GLU A 1 82 ? -25.909 -7.332 22.969 1.00 97.38 82 GLU A N 1
ATOM 647 C CA . GLU A 1 82 ? -25.970 -5.898 22.672 1.00 97.38 82 GLU A CA 1
ATOM 648 C C . GLU A 1 82 ? -24.738 -5.432 21.880 1.00 97.38 82 GLU A C 1
ATOM 650 O O . GLU A 1 82 ? -23.705 -6.103 21.832 1.00 97.38 82 GLU A O 1
ATOM 655 N N . GLU A 1 83 ? -24.847 -4.280 21.212 1.00 97.00 83 GLU A N 1
ATOM 656 C CA . GLU A 1 83 ? -23.928 -3.933 20.127 1.00 97.00 83 GLU A CA 1
ATOM 657 C C . GLU A 1 83 ? -23.318 -2.536 20.235 1.00 97.00 83 GLU A C 1
ATOM 659 O O . GLU A 1 83 ? -23.963 -1.565 20.647 1.00 97.00 83 GLU A O 1
ATOM 664 N N . ILE A 1 84 ? -22.085 -2.431 19.737 1.00 97.69 84 ILE A N 1
ATOM 665 C CA . ILE A 1 84 ? -21.454 -1.171 19.346 1.00 97.69 84 ILE A CA 1
ATOM 666 C C . ILE A 1 84 ? -21.208 -1.224 17.838 1.00 97.69 84 ILE A C 1
ATOM 668 O O . ILE A 1 84 ? -20.546 -2.128 17.324 1.00 97.69 84 ILE A O 1
ATOM 672 N N . ARG A 1 85 ? -21.706 -0.225 17.112 1.00 97.62 85 ARG A N 1
ATOM 673 C CA . ARG A 1 85 ? -21.458 -0.047 15.681 1.00 97.62 85 ARG A CA 1
ATOM 674 C C . ARG A 1 85 ? -20.584 1.175 15.449 1.00 97.62 85 ARG A C 1
ATOM 676 O O . ARG A 1 85 ? -20.952 2.278 15.834 1.00 97.62 85 ARG A O 1
ATOM 683 N N . LEU A 1 86 ? -19.477 0.988 14.742 1.00 97.69 86 LEU A N 1
ATOM 684 C CA . LEU A 1 86 ? -18.588 2.059 14.300 1.00 97.69 86 LEU A CA 1
ATOM 685 C C . LEU A 1 86 ? -18.729 2.272 12.795 1.00 97.69 86 LEU A C 1
ATOM 687 O O . LEU A 1 86 ? -18.797 1.306 12.030 1.00 97.69 86 LEU A O 1
ATOM 691 N N . VAL A 1 87 ? -18.733 3.529 12.360 1.00 97.38 87 VAL A N 1
ATOM 692 C CA . VAL A 1 87 ? -18.677 3.924 10.950 1.00 97.38 87 VAL A CA 1
ATOM 693 C C . VAL A 1 87 ? -17.446 4.799 10.746 1.00 97.38 87 VAL A C 1
ATOM 695 O O . VAL A 1 87 ? -17.401 5.946 11.179 1.00 97.38 87 VAL A O 1
ATOM 698 N N . PHE A 1 88 ? -16.438 4.241 10.079 1.00 97.06 88 PHE A N 1
ATOM 699 C CA . PHE A 1 88 ? -15.187 4.925 9.763 1.00 97.06 88 PHE A CA 1
ATOM 700 C C . PHE A 1 88 ? -15.359 5.797 8.531 1.00 97.06 88 PHE A C 1
ATOM 702 O O . PHE A 1 88 ? -15.708 5.289 7.453 1.00 97.06 88 PHE A O 1
ATOM 709 N N . GLY A 1 89 ? -15.068 7.087 8.700 1.00 96.75 89 GLY A N 1
ATOM 710 C CA . GLY A 1 89 ? -15.250 8.080 7.658 1.00 96.75 89 GLY A CA 1
ATOM 711 C C . GLY A 1 89 ? -16.718 8.244 7.308 1.00 96.75 89 GLY A C 1
ATOM 712 O O . GLY A 1 89 ? -17.063 8.092 6.138 1.00 96.75 89 GLY A O 1
ATOM 713 N N . ASP A 1 90 ? -17.581 8.450 8.304 1.00 97.56 90 ASP A N 1
ATOM 714 C CA . ASP A 1 90 ? -19.010 8.628 8.054 1.00 97.56 90 ASP A CA 1
ATOM 715 C C . ASP A 1 90 ? -19.253 9.880 7.199 1.00 97.56 90 ASP A C 1
ATOM 717 O O . ASP A 1 90 ? -18.888 10.990 7.571 1.00 97.56 90 ASP A O 1
ATOM 721 N N . ARG A 1 91 ? -19.870 9.676 6.030 1.00 96.75 91 ARG A N 1
ATOM 722 C CA . ARG A 1 91 ? -20.127 10.705 5.010 1.00 96.75 91 ARG A CA 1
ATOM 723 C C . ARG A 1 91 ? -21.529 11.304 5.112 1.00 96.75 91 ARG A C 1
ATOM 725 O O . ARG A 1 91 ? -21.866 12.171 4.309 1.00 96.75 91 ARG A O 1
ATOM 732 N N . SER A 1 92 ? -22.345 10.854 6.069 1.00 96.19 92 SER A N 1
ATOM 733 C CA . SER A 1 92 ? -23.751 11.252 6.218 1.00 96.19 92 SER A CA 1
ATOM 734 C C . SER A 1 92 ? -23.955 12.759 6.427 1.00 96.19 92 SER A C 1
ATOM 736 O O . SER A 1 92 ? -25.003 13.283 6.056 1.00 96.19 92 SER A O 1
ATOM 738 N N . GLN A 1 93 ? -22.948 13.463 6.959 1.00 96.44 93 GLN A N 1
ATOM 739 C CA . GLN A 1 93 ? -22.995 14.903 7.249 1.00 96.44 93 GLN A CA 1
ATOM 740 C C . GLN A 1 93 ? -21.966 15.736 6.463 1.00 96.44 93 GLN A C 1
ATOM 742 O O . GLN A 1 93 ? -21.663 16.865 6.835 1.00 96.44 93 GLN A O 1
ATOM 747 N N . GLY A 1 94 ? -21.447 15.209 5.347 1.00 94.31 94 GLY A N 1
ATOM 748 C CA . GLY A 1 94 ? -20.602 15.972 4.415 1.00 94.31 94 GLY A CA 1
ATOM 749 C C . GLY A 1 94 ? -19.106 15.650 4.450 1.00 94.31 94 GLY A C 1
ATOM 750 O O . GLY A 1 94 ? -18.374 16.162 3.603 1.00 94.31 94 GLY A O 1
ATOM 751 N N . SER A 1 95 ? -18.654 14.763 5.344 1.00 96.81 95 SER A N 1
ATOM 752 C CA . SER A 1 95 ? -17.276 14.257 5.329 1.00 96.81 95 SER A CA 1
ATOM 753 C C . SER A 1 95 ? -16.888 13.664 3.970 1.00 96.81 95 SER A C 1
ATOM 755 O O . SER A 1 95 ? -17.675 12.967 3.313 1.00 96.81 95 SER A O 1
ATOM 757 N N . ARG A 1 96 ? -15.620 13.842 3.572 1.00 96.25 96 ARG A N 1
ATOM 758 C CA . ARG A 1 96 ? -15.044 13.115 2.423 1.00 96.25 96 ARG A CA 1
ATOM 759 C C . ARG A 1 96 ? -14.790 11.639 2.738 1.00 96.25 96 ARG A C 1
ATOM 761 O O . ARG A 1 96 ? -14.574 10.854 1.817 1.00 96.25 96 ARG A O 1
ATOM 768 N N . GLY A 1 97 ? -14.881 11.256 4.011 1.00 97.06 97 GLY A N 1
ATOM 769 C CA . GLY A 1 97 ? -14.703 9.899 4.501 1.00 97.06 97 GLY A CA 1
ATOM 770 C C . GLY A 1 97 ? -13.349 9.682 5.169 1.00 97.06 97 GLY A C 1
ATOM 771 O O . GLY A 1 97 ? -12.690 10.619 5.620 1.00 97.06 97 GLY A O 1
ATOM 772 N N . TRP A 1 98 ? -12.945 8.417 5.265 1.00 96.44 98 TRP A N 1
ATOM 773 C CA . TRP A 1 98 ? -11.676 8.021 5.862 1.00 96.44 98 TRP A CA 1
ATOM 774 C C . TRP A 1 98 ? -10.592 8.025 4.792 1.00 96.44 98 TRP A C 1
ATOM 776 O O . TRP A 1 98 ? -10.685 7.306 3.797 1.00 96.44 98 TRP A O 1
ATOM 786 N N . ARG A 1 99 ? -9.554 8.834 5.003 1.00 96.19 99 ARG A N 1
ATOM 787 C CA . ARG A 1 99 ? -8.364 8.819 4.161 1.00 96.19 99 ARG A CA 1
ATOM 788 C C . ARG A 1 99 ? -7.534 7.582 4.494 1.00 96.19 99 ARG A C 1
ATOM 790 O O . ARG A 1 99 ? -6.818 7.576 5.494 1.00 96.19 99 ARG A O 1
ATOM 797 N N . LEU A 1 100 ? -7.616 6.566 3.646 1.00 95.19 100 LEU A N 1
ATOM 798 C CA . LEU A 1 100 ? -6.729 5.404 3.697 1.00 95.19 100 LEU A CA 1
ATOM 799 C C . LEU A 1 100 ? -5.275 5.795 3.375 1.00 95.19 100 LEU A C 1
ATOM 801 O O . LEU A 1 100 ? -4.995 6.936 2.994 1.00 95.19 100 LEU A O 1
ATOM 805 N N . GLN A 1 101 ? -4.351 4.861 3.592 1.00 96.00 101 GLN A N 1
ATOM 806 C CA . GLN A 1 101 ? -2.929 5.061 3.302 1.00 96.00 101 GLN A CA 1
ATOM 807 C C . GLN A 1 101 ? -2.645 5.223 1.809 1.00 96.00 101 GLN A C 1
ATOM 809 O O . GLN A 1 101 ? -3.427 4.804 0.957 1.00 96.00 101 GLN A O 1
ATOM 814 N N . THR A 1 102 ? -1.510 5.846 1.508 1.00 96.75 102 THR A N 1
ATOM 815 C CA . THR A 1 102 ? -1.058 6.118 0.138 1.00 96.75 102 THR A CA 1
ATOM 816 C C . THR A 1 102 ? -0.385 4.920 -0.526 1.00 96.75 102 THR A C 1
ATOM 818 O O . THR A 1 102 ? -0.217 4.929 -1.743 1.00 96.75 102 THR A O 1
ATOM 821 N N . CYS A 1 103 ? -0.036 3.882 0.237 1.00 95.12 103 CYS A N 1
ATOM 822 C CA . CYS A 1 103 ? 0.526 2.636 -0.269 1.00 95.12 103 CYS A CA 1
ATOM 823 C C . CYS A 1 103 ? -0.505 1.502 -0.288 1.00 95.12 103 CYS A C 1
ATOM 825 O O . CYS A 1 103 ? -1.290 1.331 0.647 1.00 95.12 103 CYS A O 1
ATOM 827 N N . VAL A 1 104 ? -0.465 0.692 -1.341 1.00 95.31 104 VAL A N 1
ATOM 828 C CA . VAL A 1 104 ? -1.251 -0.545 -1.410 1.00 95.31 104 VAL A CA 1
ATOM 829 C C . VAL A 1 104 ? -0.815 -1.545 -0.355 1.00 95.31 104 VAL A C 1
ATOM 831 O O . VAL A 1 104 ? 0.362 -1.640 -0.011 1.00 95.31 104 VAL A O 1
ATOM 834 N N . GLU A 1 105 ? -1.775 -2.314 0.133 1.00 94.69 105 GLU A N 1
ATOM 835 C CA . GLU A 1 105 ? -1.551 -3.353 1.128 1.00 94.69 105 GLU A CA 1
ATOM 836 C C . GLU A 1 105 ? -2.657 -4.392 1.002 1.00 94.69 105 GLU A C 1
ATOM 838 O O . GLU A 1 105 ? -3.840 -4.049 0.999 1.00 94.69 105 GLU A O 1
ATOM 843 N N . GLN A 1 106 ? -2.267 -5.657 0.872 1.00 93.00 106 GLN A N 1
ATOM 844 C CA . GLN A 1 106 ? -3.201 -6.765 1.021 1.00 93.00 106 GLN A CA 1
ATOM 845 C C . GLN A 1 106 ? -3.440 -7.012 2.504 1.00 93.00 106 GLN A C 1
ATOM 847 O O . GLN A 1 106 ? -2.506 -6.914 3.300 1.00 93.00 106 GLN A O 1
ATOM 852 N N . ASP A 1 107 ? -4.674 -7.359 2.859 1.00 93.44 107 ASP A N 1
ATOM 853 C CA . ASP A 1 107 ? -5.047 -7.682 4.234 1.00 93.44 107 ASP A CA 1
ATOM 854 C C . ASP A 1 107 ? -4.692 -6.561 5.231 1.00 93.44 107 ASP A C 1
ATOM 856 O O . ASP A 1 107 ? -4.254 -6.816 6.357 1.00 93.44 107 ASP A O 1
ATOM 860 N N . PHE A 1 108 ? -4.886 -5.297 4.831 1.00 95.50 108 PHE A N 1
ATOM 861 C CA . PHE A 1 108 ? -4.800 -4.179 5.763 1.00 95.50 108 PHE A CA 1
ATOM 862 C C . PHE A 1 108 ? -5.849 -4.387 6.852 1.00 95.50 108 PHE A C 1
ATOM 864 O O . PHE A 1 108 ? -7.041 -4.544 6.564 1.00 95.50 108 PHE A O 1
ATOM 871 N N . HIS A 1 109 ? -5.418 -4.383 8.114 1.00 95.00 109 HIS A N 1
ATOM 872 C CA . HIS A 1 109 ? -6.313 -4.720 9.207 1.00 95.00 109 HIS A CA 1
ATOM 873 C C . HIS A 1 109 ? -6.077 -3.961 10.507 1.00 95.00 109 HIS A C 1
ATOM 875 O O . HIS A 1 109 ? -4.998 -3.430 10.785 1.00 95.00 109 HIS A O 1
ATOM 881 N N . ALA A 1 110 ? -7.120 -3.976 11.334 1.00 95.75 110 ALA A N 1
ATOM 882 C CA . ALA A 1 110 ? -7.030 -3.707 12.758 1.00 95.75 110 ALA A CA 1
ATOM 883 C C . ALA A 1 110 ? -7.197 -5.007 13.546 1.00 95.75 110 ALA A C 1
ATOM 885 O O . ALA A 1 110 ? -8.104 -5.797 13.257 1.00 95.75 110 ALA A O 1
ATOM 886 N N . LEU A 1 111 ? -6.372 -5.188 14.577 1.00 96.25 111 LEU A N 1
ATOM 887 C CA . LEU A 1 111 ? -6.691 -6.123 15.650 1.00 96.25 111 LEU A CA 1
ATOM 888 C C . LEU A 1 111 ? -7.888 -5.568 16.414 1.00 96.25 111 LEU A C 1
ATOM 890 O O . LEU A 1 111 ? -7.873 -4.396 16.796 1.00 96.25 111 LEU A O 1
ATOM 894 N N . VAL A 1 112 ? -8.911 -6.394 16.611 1.00 97.25 112 VAL A N 1
ATOM 895 C CA . VAL A 1 112 ? -10.045 -6.066 17.474 1.00 97.25 112 VAL A CA 1
ATOM 896 C C . VAL A 1 112 ? -9.770 -6.694 18.825 1.00 97.25 112 VAL A C 1
ATOM 898 O O . VAL A 1 112 ? -9.500 -7.887 18.913 1.00 97.25 112 VAL A O 1
ATOM 901 N N . GLU A 1 113 ? -9.816 -5.897 19.877 1.00 97.44 113 GLU A N 1
ATOM 902 C CA . GLU A 1 113 ? -9.487 -6.333 21.225 1.00 97.44 113 GLU A CA 1
ATOM 903 C C . GLU A 1 113 ? -10.602 -5.918 22.179 1.00 97.44 113 GLU A C 1
ATOM 905 O O . GLU A 1 113 ? -11.258 -4.900 21.959 1.00 97.44 113 GLU A O 1
ATOM 910 N N . SER A 1 114 ? -10.809 -6.688 23.243 1.00 97.31 114 SER A N 1
ATOM 911 C CA . SER A 1 114 ? -11.856 -6.438 24.232 1.00 97.31 114 SER A CA 1
ATOM 912 C C . SER A 1 114 ? -11.280 -6.484 25.640 1.00 97.31 114 SER A C 1
ATOM 914 O O . SER A 1 114 ? -10.535 -7.403 25.973 1.00 97.31 114 SER A O 1
ATOM 916 N N . ASP A 1 115 ? -11.691 -5.531 26.466 1.00 97.31 115 ASP A N 1
ATOM 917 C CA . ASP A 1 115 ? -11.522 -5.539 27.918 1.00 97.31 115 ASP A CA 1
ATOM 918 C C . ASP A 1 115 ? -12.917 -5.387 28.544 1.00 97.31 115 ASP A C 1
ATOM 920 O O . ASP A 1 115 ? -13.409 -4.267 28.705 1.00 97.31 115 ASP A O 1
ATOM 924 N N . PRO A 1 116 ? -13.608 -6.503 28.835 1.00 96.69 116 PRO A N 1
ATOM 925 C CA . PRO A 1 116 ? -14.961 -6.459 29.378 1.00 96.69 116 PRO A CA 1
ATOM 926 C C . PRO A 1 116 ? -15.079 -5.822 30.759 1.00 96.69 116 PRO A C 1
ATOM 928 O O . PRO A 1 116 ? -16.170 -5.391 31.115 1.00 96.69 116 PRO A O 1
ATOM 931 N N . LEU A 1 117 ? -13.995 -5.795 31.538 1.00 95.19 117 LEU A N 1
ATOM 932 C CA . LEU A 1 117 ? -14.021 -5.460 32.964 1.00 95.19 117 LEU A CA 1
ATOM 933 C C . LEU A 1 117 ? -13.359 -4.110 33.281 1.00 95.19 117 LEU A C 1
ATOM 935 O O . LEU A 1 117 ? -13.287 -3.732 34.448 1.00 95.19 117 LEU A O 1
ATOM 939 N N . GLY A 1 118 ? -12.833 -3.406 32.276 1.00 94.12 118 GLY A N 1
ATOM 940 C CA . GLY A 1 118 ? -12.184 -2.106 32.456 1.00 94.12 118 GLY A CA 1
ATOM 941 C C . GLY A 1 118 ? -10.858 -2.184 33.219 1.00 94.12 118 GLY A C 1
ATOM 942 O O . GLY A 1 118 ? -10.468 -1.224 33.885 1.00 94.12 118 GLY A O 1
ATOM 943 N N . THR A 1 119 ? -10.159 -3.322 33.163 1.00 94.25 119 THR A N 1
ATOM 944 C CA . THR A 1 119 ? -8.883 -3.544 33.868 1.00 94.25 119 THR A CA 1
ATOM 945 C C . THR A 1 119 ? -7.660 -3.076 33.081 1.00 94.25 119 THR A C 1
ATOM 947 O O . THR A 1 119 ? -6.540 -3.145 33.591 1.00 94.25 119 THR A O 1
ATOM 950 N N . HIS A 1 120 ? -7.863 -2.585 31.857 1.00 92.12 120 HIS A N 1
ATOM 951 C CA . HIS A 1 120 ? -6.843 -2.267 30.860 1.00 92.12 120 HIS A CA 1
ATOM 952 C C . HIS A 1 120 ? -6.103 -3.495 30.295 1.00 92.12 120 HIS A C 1
ATOM 954 O O . HIS A 1 120 ? -5.114 -3.343 29.573 1.00 92.12 120 HIS A O 1
ATOM 960 N N . ASP A 1 121 ? -6.592 -4.705 30.577 1.00 94.25 121 ASP A N 1
ATOM 961 C CA . ASP A 1 121 ? -6.064 -5.952 30.025 1.00 94.25 121 ASP A CA 1
ATOM 962 C C . ASP A 1 121 ? -6.896 -6.390 28.811 1.00 94.25 121 ASP A C 1
ATOM 964 O O . ASP A 1 121 ? -7.905 -7.087 28.917 1.00 94.25 121 ASP A O 1
ATOM 968 N N . TYR A 1 122 ? -6.493 -5.906 27.637 1.00 96.19 122 TYR A N 1
ATOM 969 C CA . TYR A 1 122 ? -7.187 -6.160 26.379 1.00 96.19 122 TYR A CA 1
ATOM 970 C C . TYR A 1 122 ? -6.802 -7.513 25.783 1.00 96.19 122 TYR A C 1
ATOM 972 O O . TYR A 1 122 ? -5.632 -7.771 25.494 1.00 96.19 122 TYR A O 1
ATOM 980 N N . VAL A 1 123 ? -7.809 -8.337 25.496 1.00 95.62 123 VAL A N 1
ATOM 981 C CA . VAL A 1 123 ? -7.640 -9.623 24.813 1.00 95.62 123 VAL A CA 1
ATOM 982 C C . VAL A 1 123 ? -7.987 -9.477 23.336 1.00 95.62 123 VAL A C 1
ATOM 984 O O . VAL A 1 123 ? -9.061 -8.985 22.988 1.00 95.62 123 VAL A O 1
ATOM 987 N N . VAL A 1 124 ? -7.087 -9.934 22.462 1.00 96.81 124 VAL A N 1
ATOM 988 C CA . VAL A 1 124 ? -7.307 -9.964 21.009 1.00 96.81 124 VAL A CA 1
ATOM 989 C C . VAL A 1 124 ? -8.419 -10.959 20.674 1.00 96.81 124 VAL A C 1
ATOM 991 O O . VAL A 1 124 ? -8.363 -12.127 21.059 1.00 96.81 124 VAL A O 1
ATOM 994 N N . LEU A 1 125 ? -9.424 -10.492 19.940 1.00 95.75 125 LEU A N 1
ATOM 995 C CA . LEU A 1 125 ? -10.511 -11.310 19.420 1.00 95.75 125 LEU A CA 1
ATOM 996 C C . LEU A 1 125 ? -10.072 -12.031 18.133 1.00 95.75 125 LEU A C 1
ATOM 998 O O . LEU A 1 125 ? -9.219 -11.522 17.404 1.00 95.75 125 LEU A O 1
ATOM 1002 N N . PRO A 1 126 ? -10.650 -13.208 17.825 1.00 92.94 126 PRO A N 1
ATOM 1003 C CA . PRO A 1 126 ? -10.298 -13.959 16.618 1.00 92.94 126 PRO A CA 1
ATOM 1004 C C . PRO A 1 126 ? -10.699 -13.229 15.329 1.00 92.94 126 PRO A C 1
ATOM 1006 O O . PRO A 1 126 ? -10.020 -13.358 14.310 1.00 92.94 126 PRO A O 1
ATOM 1009 N N . ASP A 1 127 ? -11.784 -12.456 15.377 1.00 91.38 127 ASP A N 1
ATOM 1010 C CA . ASP A 1 127 ? -12.246 -11.663 14.247 1.00 91.38 127 ASP A CA 1
ATOM 1011 C C . ASP A 1 127 ? -11.460 -10.357 14.144 1.00 91.38 127 ASP A C 1
ATOM 1013 O O . ASP A 1 127 ? -11.241 -9.642 15.124 1.00 91.38 127 ASP A O 1
ATOM 1017 N N . ARG A 1 128 ? -11.084 -10.015 12.913 1.00 88.00 128 ARG A N 1
ATOM 1018 C CA . ARG A 1 128 ? -10.359 -8.788 12.588 1.00 88.00 128 ARG A CA 1
ATOM 1019 C C . ARG A 1 128 ? -11.136 -7.927 11.614 1.00 88.00 128 ARG A C 1
ATOM 1021 O O . ARG A 1 128 ? -11.916 -8.409 10.794 1.00 88.00 128 ARG A O 1
ATOM 1028 N N . LEU A 1 129 ? -10.852 -6.636 11.668 1.00 90.75 129 LEU A N 1
ATOM 1029 C CA . LEU A 1 129 ? -11.315 -5.698 10.665 1.00 90.75 129 LEU A CA 1
ATOM 1030 C C . LEU A 1 129 ? -10.304 -5.683 9.519 1.00 90.75 129 LEU A C 1
ATOM 1032 O O . LEU A 1 129 ? -9.287 -5.023 9.675 1.00 90.75 129 LEU A O 1
ATOM 1036 N N . ALA A 1 130 ? -10.554 -6.392 8.417 1.00 93.94 130 ALA A N 1
ATOM 1037 C CA . ALA A 1 130 ? -9.582 -6.562 7.331 1.00 93.94 130 ALA A CA 1
ATOM 1038 C C . ALA A 1 130 ? -10.161 -6.257 5.941 1.00 93.94 130 ALA A C 1
ATOM 1040 O O . ALA A 1 130 ? -11.331 -6.542 5.677 1.00 93.94 130 ALA A O 1
ATOM 1041 N N . PHE A 1 131 ? -9.346 -5.665 5.067 1.00 94.88 131 PHE A N 1
ATOM 1042 C CA . PHE A 1 131 ? -9.664 -5.383 3.665 1.00 94.88 131 PHE A CA 1
ATOM 1043 C C . PHE A 1 131 ? -8.390 -5.061 2.874 1.00 94.88 131 PHE A C 1
ATOM 1045 O O . PHE A 1 131 ? -7.377 -4.674 3.449 1.00 94.88 131 PHE A O 1
ATOM 1052 N N . ASP A 1 132 ? -8.457 -5.159 1.548 1.00 95.69 132 ASP A N 1
ATOM 1053 C CA . ASP A 1 132 ? -7.341 -4.780 0.681 1.00 95.69 132 ASP A CA 1
ATOM 1054 C C . ASP A 1 132 ? -7.380 -3.290 0.335 1.00 95.69 132 ASP A C 1
ATOM 1056 O O . ASP A 1 132 ? -8.436 -2.710 0.059 1.00 95.69 132 ASP A O 1
ATOM 1060 N N . ILE A 1 133 ? -6.199 -2.681 0.284 1.00 95.88 133 ILE A N 1
ATOM 1061 C CA . ILE A 1 133 ? -5.982 -1.355 -0.285 1.00 95.88 133 ILE A CA 1
ATOM 1062 C C . ILE A 1 133 ? -5.362 -1.546 -1.661 1.00 95.88 133 ILE A C 1
ATOM 1064 O O . ILE A 1 133 ? -4.232 -2.015 -1.797 1.00 95.88 133 ILE A O 1
ATOM 1068 N N . VAL A 1 134 ? -6.124 -1.165 -2.682 1.00 95.19 134 VAL A N 1
ATOM 1069 C CA . VAL A 1 134 ? -5.777 -1.349 -4.094 1.00 95.19 134 VAL A CA 1
ATOM 1070 C C . VAL A 1 134 ? -5.326 -0.033 -4.738 1.00 95.19 134 VAL A C 1
ATOM 1072 O O . VAL A 1 134 ? -5.679 1.037 -4.232 1.00 95.19 134 VAL A O 1
ATOM 1075 N N . PRO A 1 135 ? -4.555 -0.082 -5.843 1.00 95.94 135 PRO A N 1
ATOM 1076 C CA . PRO A 1 135 ? -4.144 1.120 -6.558 1.00 95.94 135 PRO A CA 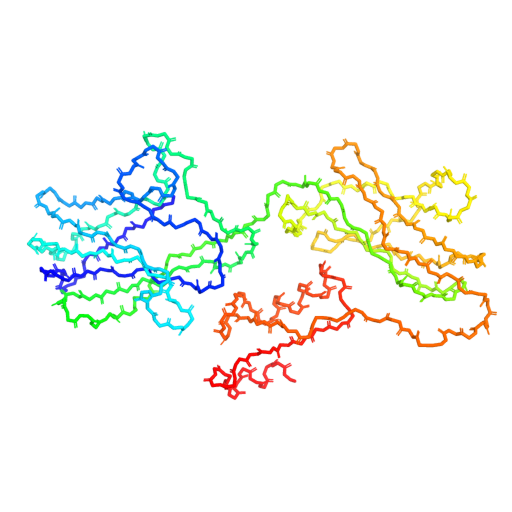1
ATOM 1077 C C . PRO A 1 135 ? -5.346 1.948 -7.021 1.00 95.94 135 PRO A C 1
ATOM 1079 O O . PRO A 1 135 ? -6.401 1.408 -7.365 1.00 95.94 135 PRO A O 1
ATOM 1082 N N . GLY A 1 136 ? -5.159 3.265 -7.087 1.00 94.75 136 GLY A N 1
ATOM 1083 C CA . GLY A 1 136 ? -6.083 4.148 -7.794 1.00 94.75 136 GLY A CA 1
ATOM 1084 C C . GLY A 1 136 ? -6.017 3.981 -9.323 1.00 94.75 136 GLY A C 1
ATOM 1085 O O . GLY A 1 136 ? -5.280 3.138 -9.839 1.00 94.75 136 GLY A O 1
ATOM 1086 N N . PRO A 1 137 ? -6.761 4.812 -10.077 1.00 93.44 137 PRO A N 1
ATOM 1087 C CA . PRO A 1 137 ? -6.664 4.850 -11.534 1.00 93.44 137 PRO A CA 1
ATOM 1088 C C . PRO A 1 137 ? -5.236 5.136 -12.016 1.00 93.44 137 PRO A C 1
ATOM 1090 O O . PRO A 1 137 ? -4.493 5.883 -11.372 1.00 93.44 137 PRO A O 1
ATOM 1093 N N . GLY A 1 138 ? -4.883 4.575 -13.176 1.00 93.25 138 GLY A N 1
ATOM 1094 C CA . GLY A 1 138 ? -3.579 4.772 -13.806 1.00 93.25 138 GLY A CA 1
ATOM 1095 C C . GLY A 1 138 ? -3.294 6.251 -14.050 1.00 93.25 138 GLY A C 1
ATOM 1096 O O . GLY A 1 138 ? -4.106 6.963 -14.638 1.00 93.25 138 GLY A O 1
ATOM 1097 N N . TYR A 1 139 ? -2.143 6.717 -13.573 1.00 94.31 139 TYR A N 1
ATOM 1098 C CA . TYR A 1 139 ? -1.759 8.125 -13.615 1.00 94.31 139 TYR A CA 1
ATOM 1099 C C . TYR A 1 139 ? -0.537 8.363 -14.499 1.00 94.31 139 TYR A C 1
ATOM 1101 O O . TYR A 1 139 ? -0.527 9.313 -15.282 1.00 94.31 139 TYR A O 1
ATOM 1109 N N . ARG A 1 140 ? 0.490 7.510 -14.398 1.00 93.81 140 ARG A N 1
ATOM 1110 C CA . ARG A 1 140 ? 1.717 7.616 -15.203 1.00 93.81 140 ARG A CA 1
ATOM 1111 C C . ARG A 1 140 ? 2.318 6.259 -15.526 1.00 93.81 140 ARG A C 1
ATOM 1113 O O . ARG A 1 140 ? 2.247 5.342 -14.714 1.00 93.81 140 ARG A O 1
ATOM 1120 N N . TYR A 1 141 ? 2.980 6.157 -16.667 1.00 94.50 141 TYR A N 1
ATOM 1121 C CA . TYR A 1 141 ? 3.869 5.035 -16.940 1.00 94.50 141 TYR A CA 1
ATOM 1122 C C . TYR A 1 141 ? 5.240 5.235 -16.291 1.00 94.50 141 TYR A C 1
ATOM 1124 O O . TYR A 1 141 ? 5.639 6.356 -15.985 1.00 94.50 141 TYR A O 1
ATOM 1132 N N . ARG A 1 142 ? 5.963 4.134 -16.086 1.00 95.00 142 ARG A N 1
ATOM 1133 C CA . ARG A 1 142 ? 7.383 4.118 -15.726 1.00 95.00 142 ARG A CA 1
ATOM 1134 C C . ARG A 1 142 ? 8.107 3.077 -16.549 1.00 95.00 142 ARG A C 1
ATOM 1136 O O . ARG A 1 142 ? 7.630 1.949 -16.653 1.00 95.00 142 ARG A O 1
ATOM 1143 N N . LEU A 1 143 ? 9.263 3.459 -17.085 1.00 94.44 143 LEU A N 1
ATOM 1144 C CA . LEU A 1 143 ? 10.104 2.607 -17.915 1.00 94.44 143 LEU A CA 1
ATOM 1145 C C . LEU A 1 143 ? 11.459 2.392 -17.249 1.00 94.44 143 LEU A C 1
ATOM 1147 O O . LEU A 1 143 ? 12.047 3.323 -16.698 1.00 94.44 143 LEU A O 1
ATOM 1151 N N . ASN A 1 144 ? 11.978 1.174 -17.342 1.00 95.19 144 ASN A N 1
ATOM 1152 C CA . ASN A 1 144 ? 13.310 0.842 -16.868 1.00 95.19 144 ASN A CA 1
ATOM 1153 C C . ASN A 1 144 ? 14.057 -0.029 -17.872 1.00 95.19 144 ASN A C 1
ATOM 1155 O O . ASN A 1 144 ? 13.501 -0.969 -18.443 1.00 95.19 144 ASN A O 1
ATOM 1159 N N . VAL A 1 145 ? 15.328 0.306 -18.054 1.00 94.25 145 VAL A N 1
ATOM 1160 C CA . VAL A 1 145 ? 16.304 -0.421 -18.864 1.00 94.25 145 VAL A CA 1
ATOM 1161 C C . VAL A 1 145 ? 17.603 -0.563 -18.074 1.00 94.25 145 VAL A C 1
ATOM 1163 O O . VAL A 1 145 ? 17.841 0.214 -17.144 1.00 94.25 145 VAL A O 1
ATOM 1166 N N . PRO A 1 146 ? 18.484 -1.512 -18.421 1.00 92.25 146 PRO A N 1
ATOM 1167 C CA . PRO A 1 146 ? 19.809 -1.569 -17.821 1.00 92.25 146 PRO A CA 1
ATOM 1168 C C . PRO A 1 146 ? 20.583 -0.261 -18.040 1.00 92.25 146 PRO A C 1
ATOM 1170 O O . PRO A 1 146 ? 20.528 0.337 -19.111 1.00 92.25 146 PRO A O 1
ATOM 1173 N N . THR A 1 147 ? 21.345 0.177 -17.039 1.00 91.25 147 THR A N 1
ATOM 1174 C CA . THR A 1 147 ? 22.100 1.442 -17.108 1.00 91.25 147 THR A CA 1
ATOM 1175 C C . THR A 1 147 ? 23.239 1.398 -18.132 1.00 91.25 147 THR A C 1
ATOM 1177 O O . THR A 1 147 ? 23.618 2.425 -18.696 1.00 91.25 147 THR A O 1
ATOM 1180 N N . ARG A 1 148 ? 23.839 0.221 -18.348 1.00 91.12 148 ARG A N 1
ATOM 1181 C CA . ARG A 1 148 ? 25.025 0.050 -19.194 1.00 91.12 148 ARG A CA 1
ATOM 1182 C C . ARG A 1 148 ? 25.063 -1.342 -19.814 1.00 91.12 148 ARG A C 1
ATOM 1184 O O . ARG A 1 148 ? 24.960 -2.326 -19.084 1.00 91.12 148 ARG A O 1
ATOM 1191 N N . VAL A 1 149 ? 25.239 -1.404 -21.132 1.00 91.81 149 VAL A N 1
ATOM 1192 C CA . VAL A 1 149 ? 25.210 -2.635 -21.943 1.00 91.81 149 VAL A CA 1
ATOM 1193 C C . VAL A 1 149 ? 26.223 -2.556 -23.084 1.00 91.81 149 VAL A C 1
ATOM 1195 O O . VAL A 1 149 ? 26.663 -1.464 -23.450 1.00 91.81 149 VAL A O 1
ATOM 1198 N N . GLN A 1 150 ? 26.603 -3.694 -23.660 1.00 91.62 150 GLN A N 1
ATOM 1199 C CA . GLN A 1 150 ? 27.351 -3.722 -24.921 1.00 91.62 150 GLN A CA 1
ATOM 1200 C C . GLN A 1 150 ? 26.405 -3.650 -26.126 1.00 91.62 150 GLN A C 1
ATOM 1202 O O . GLN A 1 150 ? 25.266 -4.109 -26.062 1.00 91.62 150 GLN A O 1
ATOM 1207 N N . ALA A 1 151 ? 26.877 -3.083 -27.236 1.00 91.56 151 ALA A N 1
ATOM 1208 C CA . ALA A 1 151 ? 26.149 -3.101 -28.502 1.00 91.56 151 ALA A CA 1
ATOM 1209 C C . ALA A 1 151 ? 25.762 -4.539 -28.905 1.00 91.56 151 ALA A C 1
ATOM 1211 O O . ALA A 1 151 ? 26.610 -5.433 -28.900 1.00 91.56 151 ALA A O 1
ATOM 1212 N N . GLY A 1 152 ? 24.486 -4.754 -29.244 1.00 90.56 152 GLY A N 1
ATOM 1213 C CA . GLY A 1 152 ? 23.930 -6.070 -29.584 1.00 90.56 152 GLY A CA 1
ATOM 1214 C C . GLY A 1 152 ? 23.678 -7.017 -28.400 1.00 90.56 152 GLY A C 1
ATOM 1215 O O . GLY A 1 152 ? 23.223 -8.137 -28.612 1.00 90.56 152 GLY A O 1
ATOM 1216 N N . GLU A 1 153 ? 23.953 -6.612 -27.154 1.00 92.19 153 GLU A N 1
ATOM 1217 C CA . GLU A 1 153 ? 23.617 -7.417 -25.970 1.00 92.19 153 GLU A CA 1
ATOM 1218 C C . GLU A 1 153 ? 22.085 -7.512 -25.805 1.00 92.19 153 GLU A C 1
ATOM 1220 O O . GLU A 1 153 ? 21.393 -6.510 -26.001 1.00 92.19 153 GLU A O 1
ATOM 1225 N N . PRO A 1 154 ? 21.523 -8.672 -25.415 1.00 94.81 154 PRO A N 1
ATOM 1226 C CA . PRO A 1 154 ? 20.111 -8.768 -25.060 1.00 94.81 154 PRO A CA 1
ATOM 1227 C C . PRO A 1 154 ? 19.769 -7.865 -23.871 1.00 94.81 154 PRO A C 1
ATOM 1229 O O . PRO A 1 154 ? 20.399 -7.937 -22.813 1.00 94.81 154 PRO A O 1
ATOM 1232 N N . VAL A 1 155 ? 18.725 -7.051 -24.012 1.00 94.00 155 VAL A N 1
ATOM 1233 C CA . VAL A 1 155 ? 18.245 -6.139 -22.969 1.00 94.00 155 VAL A CA 1
ATOM 1234 C C . VAL A 1 155 ? 16.757 -6.321 -22.718 1.00 94.00 155 VAL A C 1
ATOM 1236 O O . VAL A 1 155 ? 15.989 -6.743 -23.582 1.00 94.00 155 VAL A O 1
ATOM 1239 N N . ARG A 1 156 ? 16.336 -5.993 -21.496 1.00 94.56 156 ARG A N 1
ATOM 1240 C CA . ARG A 1 156 ? 14.924 -5.972 -21.116 1.00 94.56 156 ARG A CA 1
ATOM 1241 C C . ARG A 1 156 ? 14.513 -4.540 -20.846 1.00 94.56 156 ARG A C 1
ATOM 1243 O O . ARG A 1 156 ? 15.044 -3.920 -19.930 1.00 94.56 156 ARG A O 1
ATOM 1250 N N . LEU A 1 157 ? 13.548 -4.057 -21.614 1.00 94.88 157 LEU A N 1
ATOM 1251 C CA . LEU A 1 157 ? 12.799 -2.860 -21.268 1.00 94.88 157 LEU A CA 1
ATOM 1252 C C . LEU A 1 157 ? 11.562 -3.292 -20.482 1.00 94.88 157 LEU A C 1
ATOM 1254 O O . LEU A 1 157 ? 10.775 -4.114 -20.951 1.00 94.88 157 LEU A O 1
ATOM 1258 N N . ARG A 1 158 ? 11.383 -2.724 -19.293 1.00 94.88 158 ARG A N 1
ATOM 1259 C CA . ARG A 1 158 ? 10.253 -3.011 -18.409 1.00 94.88 158 ARG A CA 1
ATOM 1260 C C . ARG A 1 158 ? 9.394 -1.774 -18.261 1.00 94.88 158 ARG A C 1
ATOM 1262 O O . ARG A 1 158 ? 9.924 -0.685 -18.057 1.00 94.88 158 ARG A O 1
ATOM 1269 N N . VAL A 1 159 ? 8.083 -1.951 -18.349 1.00 94.00 159 VAL A N 1
ATOM 1270 C CA . VAL A 1 159 ? 7.101 -0.872 -18.264 1.00 94.00 159 VAL A CA 1
ATOM 1271 C C . VAL A 1 159 ? 6.022 -1.251 -17.261 1.00 94.00 159 VAL A C 1
ATOM 1273 O O . VAL A 1 159 ? 5.501 -2.362 -17.304 1.00 94.00 159 VAL A O 1
ATOM 1276 N N . LYS A 1 160 ? 5.664 -0.322 -16.379 1.00 94.44 160 LYS A N 1
ATOM 1277 C CA . LYS A 1 160 ? 4.504 -0.433 -15.481 1.00 94.44 160 LYS A CA 1
ATOM 1278 C C . LYS A 1 160 ? 3.686 0.855 -15.528 1.00 94.44 160 LYS A C 1
ATOM 1280 O O . LYS A 1 160 ? 4.236 1.908 -15.850 1.00 94.44 160 LYS A O 1
ATOM 1285 N N . CYS A 1 161 ? 2.403 0.786 -15.185 1.00 94.69 161 CYS A N 1
ATOM 1286 C CA . CYS A 1 161 ? 1.611 1.975 -14.864 1.00 94.69 161 CYS A CA 1
ATOM 1287 C C . CYS A 1 161 ? 1.498 2.113 -13.348 1.00 94.69 161 CYS A C 1
ATOM 1289 O O . CYS A 1 161 ? 1.316 1.121 -12.644 1.00 94.69 161 CYS A O 1
ATOM 1291 N N . GLU A 1 162 ? 1.604 3.340 -12.859 1.00 96.12 162 GLU A N 1
ATOM 1292 C CA . GLU A 1 162 ? 1.431 3.696 -11.459 1.00 96.12 162 GLU A CA 1
ATOM 1293 C C . GLU A 1 162 ? 0.219 4.614 -11.294 1.00 96.12 162 GLU A C 1
ATOM 1295 O O . GLU A 1 162 ? -0.051 5.461 -12.154 1.00 96.12 162 GLU A O 1
ATOM 1300 N N . ASP A 1 163 ? -0.468 4.494 -10.161 1.00 96.38 163 ASP A N 1
ATOM 1301 C CA . ASP A 1 163 ? -1.430 5.498 -9.718 1.00 96.38 163 ASP A CA 1
ATOM 1302 C C . ASP A 1 163 ? -0.728 6.804 -9.283 1.00 96.38 163 AS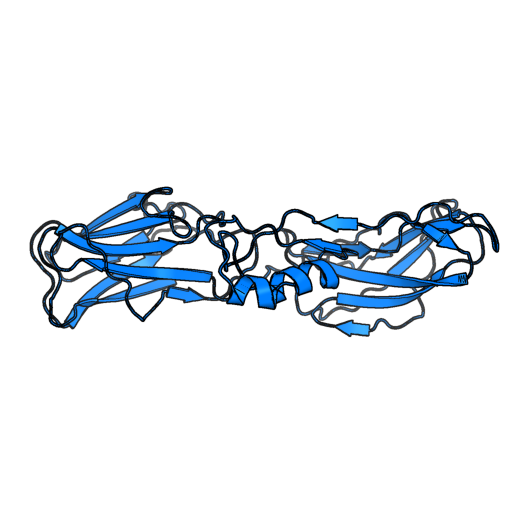P A C 1
ATOM 1304 O O . ASP A 1 163 ? 0.499 6.958 -9.352 1.00 96.38 163 ASP A O 1
ATOM 1308 N N . LEU A 1 164 ? -1.516 7.784 -8.830 1.00 96.25 164 LEU A N 1
ATOM 1309 C CA . LEU A 1 164 ? -1.004 9.088 -8.395 1.00 96.25 164 LEU A CA 1
ATOM 1310 C C . LEU A 1 164 ? 0.067 8.982 -7.290 1.00 96.25 164 LEU A C 1
ATOM 1312 O O . LEU A 1 164 ? 0.976 9.815 -7.234 1.00 96.25 164 LEU A O 1
ATOM 1316 N N . TRP A 1 165 ? -0.021 7.960 -6.438 1.00 96.69 165 TRP A N 1
ATOM 1317 C CA . TRP A 1 165 ? 0.852 7.745 -5.285 1.00 96.69 165 TRP A CA 1
ATOM 1318 C C . TRP A 1 165 ? 2.052 6.845 -5.590 1.00 96.69 165 TRP A C 1
ATOM 1320 O O . TRP A 1 165 ? 2.937 6.709 -4.750 1.00 96.69 165 TRP A O 1
ATOM 1330 N N . GLY A 1 166 ? 2.147 6.308 -6.810 1.00 96.31 166 GLY A N 1
ATOM 1331 C CA . GLY A 1 166 ? 3.240 5.422 -7.209 1.00 96.31 166 GLY A CA 1
ATOM 1332 C C . GLY A 1 166 ? 2.928 3.937 -7.026 1.00 96.31 166 GLY A C 1
ATOM 1333 O O . GLY A 1 166 ? 3.832 3.116 -7.178 1.00 96.31 166 GLY A O 1
ATOM 1334 N N . ASN A 1 167 ? 1.682 3.566 -6.718 1.00 96.81 167 ASN A N 1
ATOM 1335 C CA . ASN A 1 167 ? 1.313 2.160 -6.598 1.00 96.81 167 ASN A CA 1
ATOM 1336 C C . ASN A 1 167 ? 1.179 1.535 -7.986 1.00 96.81 167 ASN A C 1
ATOM 1338 O O . ASN A 1 167 ? 0.449 2.078 -8.820 1.00 96.81 167 ASN A O 1
ATOM 1342 N N . PRO A 1 168 ? 1.836 0.395 -8.252 1.00 95.38 168 PRO A N 1
ATOM 1343 C CA . PRO A 1 168 ? 1.726 -0.261 -9.540 1.00 95.38 168 PRO A CA 1
ATOM 1344 C C . PRO A 1 168 ? 0.327 -0.843 -9.740 1.00 95.38 168 PRO A C 1
ATOM 1346 O O . PRO A 1 168 ? -0.201 -1.546 -8.874 1.00 95.38 168 PRO A O 1
ATOM 1349 N N . LEU A 1 169 ? -0.251 -0.593 -10.910 1.00 94.19 169 LEU A N 1
ATOM 1350 C CA . LEU A 1 169 ? -1.455 -1.281 -11.355 1.00 94.19 169 LEU A CA 1
ATOM 1351 C C . LEU A 1 169 ? -1.112 -2.742 -11.670 1.00 94.19 169 LEU A C 1
ATOM 1353 O O . LEU A 1 169 ? -0.089 -3.019 -12.289 1.00 94.19 169 LEU A O 1
ATOM 1357 N N . ARG A 1 170 ? -1.987 -3.667 -11.260 1.00 89.19 170 ARG A N 1
ATOM 1358 C CA . ARG A 1 170 ? -1.839 -5.122 -11.486 1.00 89.19 170 ARG A CA 1
ATOM 1359 C C . ARG A 1 170 ? -2.457 -5.595 -12.804 1.00 89.19 170 ARG A C 1
ATOM 1361 O O . ARG A 1 170 ? -2.192 -6.698 -13.266 1.00 89.19 170 ARG A O 1
ATOM 1368 N N . SER A 1 171 ? -3.281 -4.750 -13.420 1.00 84.81 171 SER A N 1
ATOM 1369 C CA . SER A 1 171 ? -3.810 -4.957 -14.765 1.00 84.81 171 SER A CA 1
ATOM 1370 C C . SER A 1 171 ? -3.588 -3.701 -15.588 1.00 84.81 171 SER A C 1
ATOM 1372 O O . SER A 1 171 ? -3.837 -2.590 -15.120 1.00 84.81 171 SER A O 1
ATOM 1374 N N . LEU A 1 172 ? -3.135 -3.900 -16.820 1.00 78.56 172 LEU A N 1
ATOM 1375 C CA . LEU A 1 172 ? -3.098 -2.882 -17.855 1.00 78.56 172 LEU A CA 1
ATOM 1376 C C . LEU A 1 172 ? -4.012 -3.358 -18.972 1.00 78.56 172 LEU A C 1
ATOM 1378 O O . LEU A 1 172 ? -3.747 -4.401 -19.574 1.00 78.56 172 LEU A O 1
ATOM 1382 N N . ASP A 1 173 ? -5.065 -2.605 -19.260 1.00 69.62 173 ASP A N 1
ATOM 1383 C CA . ASP A 1 173 ? -5.936 -2.907 -20.398 1.00 69.62 173 ASP A CA 1
ATOM 1384 C C . ASP A 1 173 ? -5.311 -2.378 -21.700 1.00 69.62 173 ASP A C 1
ATOM 1386 O O . ASP A 1 173 ? -5.382 -3.024 -22.746 1.00 69.62 173 ASP A O 1
ATOM 1390 N N . ALA A 1 174 ? -4.598 -1.251 -21.616 1.00 69.06 174 ALA A N 1
ATOM 1391 C CA . ALA A 1 174 ? -3.870 -0.658 -22.729 1.00 69.06 174 ALA A CA 1
ATOM 1392 C C . ALA A 1 174 ? -2.506 -1.336 -22.977 1.00 69.06 174 ALA A C 1
ATOM 1394 O O . ALA A 1 174 ? -1.836 -1.854 -22.073 1.00 69.06 174 ALA A O 1
ATOM 1395 N N . ARG A 1 175 ? -2.077 -1.322 -24.242 1.00 71.81 175 ARG A N 1
ATOM 1396 C CA . ARG A 1 175 ? -0.729 -1.703 -24.697 1.00 71.81 175 ARG A CA 1
ATOM 1397 C C . ARG A 1 175 ? -0.134 -0.520 -25.466 1.00 71.81 175 ARG A C 1
ATOM 1399 O O . ARG A 1 175 ? -0.075 -0.573 -26.694 1.00 71.81 175 ARG A O 1
ATOM 1406 N N . PRO A 1 176 ? 0.228 0.567 -24.768 1.00 74.38 176 PRO A N 1
ATOM 1407 C CA . PRO A 1 176 ? 0.773 1.760 -25.406 1.00 74.38 176 PRO A CA 1
ATOM 1408 C C . PRO A 1 176 ? 2.038 1.458 -26.208 1.00 74.38 176 PRO A C 1
ATOM 1410 O O . PRO A 1 176 ? 2.883 0.658 -25.795 1.00 74.38 176 PRO A O 1
ATOM 1413 N N . ALA A 1 177 ? 2.179 2.146 -27.338 1.00 81.44 177 ALA A N 1
ATOM 1414 C CA . ALA A 1 177 ? 3.377 2.078 -28.156 1.00 81.44 177 ALA A CA 1
ATOM 1415 C C . ALA A 1 177 ? 4.564 2.721 -27.420 1.00 81.44 177 ALA A C 1
ATOM 1417 O O . ALA A 1 177 ? 4.470 3.839 -26.911 1.00 81.44 177 ALA A O 1
ATOM 1418 N N . VAL A 1 178 ? 5.693 2.016 -27.392 1.00 82.50 178 VAL A N 1
ATOM 1419 C CA . VAL A 1 178 ? 6.964 2.534 -26.874 1.00 82.50 178 VAL A CA 1
ATOM 1420 C C . VAL A 1 178 ? 7.872 2.870 -28.046 1.00 82.50 178 VAL A C 1
ATOM 1422 O O . VAL A 1 178 ? 7.953 2.091 -28.991 1.00 82.50 178 VAL A O 1
ATOM 1425 N N . THR A 1 179 ? 8.580 3.991 -27.975 1.00 83.19 179 THR A N 1
ATOM 1426 C CA . THR A 1 179 ? 9.595 4.410 -28.947 1.00 83.19 179 THR A CA 1
ATOM 1427 C C . THR A 1 179 ? 10.981 4.418 -28.304 1.00 83.19 179 THR A C 1
ATOM 1429 O O . THR A 1 179 ? 11.124 4.528 -27.084 1.00 83.19 179 THR A O 1
ATOM 1432 N N . CYS A 1 180 ? 12.026 4.279 -29.118 1.00 79.81 180 CYS A N 1
ATOM 1433 C CA . CYS A 1 180 ? 13.413 4.434 -28.682 1.00 79.81 180 CYS A CA 1
ATOM 1434 C C . CYS A 1 180 ? 13.994 5.703 -29.304 1.00 79.81 180 CYS A C 1
ATOM 1436 O O . CYS A 1 180 ? 13.896 5.882 -30.513 1.00 79.81 180 CYS A O 1
ATOM 1438 N N . ALA A 1 181 ? 14.610 6.561 -28.496 1.00 72.00 181 ALA A N 1
ATOM 1439 C CA . ALA A 1 181 ? 15.360 7.714 -28.976 1.00 72.00 181 ALA A CA 1
ATOM 1440 C C . ALA A 1 181 ? 16.823 7.581 -28.533 1.00 72.00 181 ALA A C 1
ATOM 1442 O O . ALA A 1 181 ? 17.128 7.513 -27.336 1.00 72.00 181 ALA A O 1
ATOM 1443 N N . GLY A 1 182 ? 17.738 7.549 -29.504 1.00 62.66 182 GLY A N 1
ATOM 1444 C CA . GLY A 1 182 ? 19.141 7.852 -29.241 1.00 62.66 182 GLY A CA 1
ATOM 1445 C C . GLY A 1 182 ? 19.243 9.329 -28.879 1.00 62.66 182 GLY A C 1
ATOM 1446 O O . GLY A 1 182 ? 18.632 10.173 -29.535 1.00 62.66 182 GLY A O 1
ATOM 1447 N N . VAL A 1 183 ? 19.959 9.661 -27.809 1.00 54.41 183 VAL A N 1
ATOM 1448 C CA . VAL A 1 183 ? 20.250 11.060 -27.485 1.00 54.41 183 VAL A CA 1
ATOM 1449 C C . VAL A 1 183 ? 21.235 11.546 -28.538 1.00 54.41 183 VAL A C 1
ATOM 1451 O O . VAL A 1 183 ? 22.422 11.356 -28.333 1.00 54.41 183 VAL A O 1
ATOM 1454 N N . ASP A 1 184 ? 20.736 12.040 -29.679 1.00 51.09 184 ASP A N 1
ATOM 1455 C CA . ASP A 1 184 ? 21.429 13.016 -30.542 1.00 51.09 184 ASP A CA 1
ATOM 1456 C C . ASP A 1 184 ? 20.625 13.551 -31.754 1.00 51.09 184 ASP A C 1
ATOM 1458 O O . ASP A 1 184 ? 21.138 14.426 -32.447 1.00 51.09 184 ASP A O 1
ATOM 1462 N N . ASP A 1 185 ? 19.368 13.152 -32.012 1.00 50.44 185 ASP A N 1
ATOM 1463 C CA . ASP A 1 185 ? 18.584 13.755 -33.120 1.00 50.44 185 ASP A CA 1
ATOM 1464 C C . ASP A 1 185 ? 17.325 14.540 -32.705 1.00 50.44 185 ASP A C 1
ATOM 1466 O O . ASP A 1 185 ? 16.764 15.276 -33.517 1.00 50.44 185 ASP A O 1
ATOM 1470 N N . GLY A 1 186 ? 16.889 14.448 -31.443 1.00 51.88 186 GLY A N 1
ATOM 1471 C CA . GLY A 1 186 ? 15.673 15.125 -30.975 1.00 51.88 186 GLY A CA 1
ATOM 1472 C C . GLY A 1 186 ? 14.389 14.648 -31.669 1.00 51.88 186 GLY A C 1
ATOM 1473 O O . GLY A 1 186 ? 13.344 15.284 -31.517 1.00 51.88 186 GLY A O 1
ATOM 1474 N N . THR A 1 187 ? 14.448 13.542 -32.413 1.00 54.25 187 THR A N 1
ATOM 1475 C CA . THR A 1 187 ? 13.300 12.915 -33.058 1.00 54.25 187 THR A CA 1
ATOM 1476 C C . THR A 1 187 ? 12.832 11.727 -32.227 1.00 54.25 187 THR A C 1
ATOM 1478 O O . THR A 1 187 ? 13.622 10.944 -31.700 1.00 54.25 187 THR A O 1
ATOM 1481 N N . ALA A 1 188 ? 11.516 11.604 -32.048 1.00 60.75 188 ALA A N 1
ATOM 1482 C CA . ALA A 1 188 ? 10.955 10.372 -31.518 1.00 60.75 188 ALA A CA 1
ATOM 1483 C C . ALA A 1 188 ? 11.225 9.271 -32.550 1.00 60.75 188 ALA A C 1
ATOM 1485 O O . ALA A 1 188 ? 10.790 9.399 -33.693 1.00 60.75 188 ALA A O 1
ATOM 1486 N N . GLY A 1 189 ? 11.959 8.226 -32.162 1.00 69.56 189 GLY A N 1
ATOM 1487 C CA . GLY A 1 189 ? 12.154 7.076 -33.038 1.00 69.56 189 GLY A CA 1
ATOM 1488 C C . GLY A 1 189 ? 10.843 6.338 -33.307 1.00 69.56 189 GLY A C 1
ATOM 1489 O O . GLY A 1 189 ? 9.811 6.603 -32.686 1.00 69.56 189 GLY A O 1
ATOM 1490 N N . GLU A 1 190 ? 10.892 5.383 -34.228 1.00 75.50 190 GLU A N 1
ATOM 1491 C CA . GLU A 1 190 ? 9.732 4.560 -34.562 1.00 75.50 190 GLU A CA 1
ATOM 1492 C C . GLU A 1 190 ? 9.276 3.700 -33.366 1.00 75.50 190 GLU A C 1
ATOM 1494 O O . GLU A 1 190 ? 10.096 3.317 -32.515 1.00 75.50 190 GLU A O 1
ATOM 1499 N N . PRO A 1 191 ? 7.974 3.363 -33.285 1.00 83.88 191 PRO A N 1
ATOM 1500 C CA . PRO A 1 191 ? 7.472 2.403 -32.314 1.00 83.88 191 PRO A CA 1
ATOM 1501 C C . PRO A 1 191 ? 8.216 1.068 -32.383 1.00 83.88 191 PRO A C 1
ATOM 1503 O O . PRO A 1 191 ? 8.516 0.550 -33.460 1.00 83.88 191 PRO A O 1
ATOM 1506 N N . LEU A 1 192 ? 8.471 0.471 -31.220 1.00 85.94 192 LEU A N 1
ATOM 1507 C CA . LEU A 1 192 ? 9.052 -0.861 -31.128 1.00 85.94 192 LEU A CA 1
ATOM 1508 C C . LEU A 1 192 ? 8.128 -1.875 -31.816 1.00 85.94 192 LEU A C 1
ATOM 1510 O O . LEU A 1 192 ? 6.981 -2.059 -31.419 1.00 85.94 192 LEU A O 1
ATOM 1514 N N . ALA A 1 193 ? 8.656 -2.589 -32.811 1.00 84.44 193 ALA A N 1
ATOM 1515 C CA . ALA A 1 193 ? 7.931 -3.643 -33.528 1.00 84.44 193 ALA A CA 1
ATOM 1516 C C . ALA A 1 193 ? 7.818 -4.967 -32.737 1.00 84.44 193 ALA A C 1
ATOM 1518 O O . ALA A 1 193 ? 7.315 -5.964 -33.253 1.00 84.44 193 ALA A O 1
ATOM 1519 N N . VAL A 1 194 ? 8.313 -5.000 -31.496 1.00 86.56 194 VAL A N 1
ATOM 1520 C CA . VAL A 1 194 ? 8.338 -6.188 -30.635 1.00 86.56 194 VAL A CA 1
ATOM 1521 C C . VAL A 1 194 ? 7.139 -6.168 -29.694 1.00 86.56 194 VAL A C 1
ATOM 1523 O O . VAL A 1 194 ? 6.930 -5.198 -28.968 1.00 86.56 194 VAL A O 1
ATOM 1526 N N . ALA A 1 195 ? 6.379 -7.262 -29.662 1.00 89.00 195 ALA A N 1
ATOM 1527 C CA . ALA A 1 195 ? 5.296 -7.427 -28.700 1.00 89.00 195 ALA A CA 1
ATOM 1528 C C . ALA A 1 195 ? 5.857 -7.716 -27.292 1.00 89.00 195 ALA A C 1
ATOM 1530 O O . ALA A 1 195 ? 6.716 -8.592 -27.153 1.00 89.00 195 ALA A O 1
ATOM 1531 N N . PRO A 1 196 ? 5.377 -7.031 -26.239 1.00 91.75 196 PRO A N 1
ATOM 1532 C CA . PRO A 1 196 ? 5.803 -7.317 -24.878 1.00 91.75 196 PRO A CA 1
ATOM 1533 C C . PRO A 1 196 ? 5.116 -8.568 -24.322 1.00 91.75 196 PRO A C 1
ATOM 1535 O O . PRO A 1 196 ? 3.975 -8.880 -24.673 1.00 91.75 196 PRO A O 1
ATOM 1538 N N . THR A 1 197 ? 5.763 -9.234 -23.367 1.00 92.25 197 THR A N 1
ATOM 1539 C CA . THR A 1 197 ? 5.052 -10.116 -22.432 1.00 92.25 197 THR A CA 1
ATOM 1540 C C . THR A 1 197 ? 4.358 -9.278 -21.358 1.00 92.25 197 THR A C 1
ATOM 1542 O O . THR A 1 197 ? 4.793 -8.165 -21.066 1.00 92.25 197 THR A O 1
ATOM 1545 N N . HIS A 1 198 ? 3.275 -9.795 -20.775 1.00 90.81 198 HIS A N 1
ATOM 1546 C CA . HIS A 1 198 ? 2.536 -9.135 -19.697 1.00 90.81 198 HIS A CA 1
ATOM 1547 C C . HIS A 1 198 ? 2.412 -10.076 -18.502 1.00 90.81 198 HIS A C 1
ATOM 1549 O O . HIS A 1 198 ? 1.837 -11.156 -18.629 1.00 90.81 198 HIS A O 1
ATOM 1555 N N . GLU A 1 199 ? 2.939 -9.653 -17.358 1.00 90.69 199 GLU A N 1
ATOM 1556 C CA . GLU A 1 199 ? 2.886 -10.396 -16.100 1.00 90.69 199 GLU A CA 1
ATOM 1557 C C . GLU A 1 199 ? 2.590 -9.412 -14.966 1.00 90.69 199 GLU A C 1
ATOM 1559 O O . GLU A 1 199 ? 3.328 -8.447 -14.777 1.00 90.69 199 GLU A O 1
ATOM 1564 N N . ASP A 1 200 ? 1.480 -9.633 -14.258 1.00 88.94 200 ASP A N 1
ATOM 1565 C CA . ASP A 1 200 ? 1.053 -8.860 -13.081 1.00 88.94 200 ASP A CA 1
ATOM 1566 C C . ASP A 1 200 ? 1.096 -7.324 -13.259 1.00 88.94 200 ASP A C 1
ATOM 1568 O O . ASP A 1 200 ? 1.575 -6.585 -12.402 1.00 88.94 200 ASP A O 1
ATOM 1572 N N . GLY A 1 201 ? 0.638 -6.819 -14.411 1.00 90.31 201 GLY A N 1
ATOM 1573 C CA . GLY A 1 201 ? 0.611 -5.378 -14.698 1.00 90.31 201 GLY A CA 1
ATOM 1574 C C . GLY A 1 201 ? 1.933 -4.801 -15.213 1.00 90.31 201 GLY A C 1
ATOM 1575 O O . GLY A 1 201 ? 2.038 -3.592 -15.429 1.00 90.31 201 GLY A O 1
ATOM 1576 N N . VAL A 1 202 ? 2.943 -5.643 -15.446 1.00 93.44 202 VAL A N 1
ATOM 1577 C CA . VAL A 1 202 ? 4.242 -5.249 -16.002 1.00 93.44 202 VAL A CA 1
ATOM 1578 C C . VAL A 1 202 ? 4.374 -5.757 -17.432 1.00 93.44 202 VAL A C 1
ATOM 1580 O O . VAL A 1 202 ? 4.243 -6.951 -17.700 1.00 93.44 202 VAL A O 1
ATOM 1583 N N . LEU A 1 203 ? 4.677 -4.848 -18.359 1.00 92.94 203 LEU A N 1
ATOM 1584 C CA . LEU A 1 203 ? 5.044 -5.180 -19.733 1.00 92.94 203 LEU A CA 1
ATOM 1585 C C . LEU A 1 203 ? 6.562 -5.332 -19.835 1.00 92.94 203 LEU A C 1
ATOM 1587 O O . LEU A 1 203 ? 7.303 -4.447 -19.406 1.00 92.94 203 LEU A O 1
ATOM 1591 N N . THR A 1 204 ? 7.034 -6.430 -20.423 1.00 93.94 204 THR A N 1
ATOM 1592 C CA . THR A 1 204 ? 8.465 -6.655 -20.663 1.00 93.94 204 THR A CA 1
ATOM 1593 C C . THR A 1 204 ? 8.735 -6.854 -22.146 1.00 93.94 204 THR A C 1
ATOM 1595 O O . THR A 1 204 ? 8.240 -7.796 -22.760 1.00 93.94 204 THR A O 1
ATOM 1598 N N . TYR A 1 205 ? 9.561 -5.979 -22.709 1.00 94.25 205 TYR A N 1
ATOM 1599 C CA . TYR A 1 205 ? 10.056 -6.070 -24.075 1.00 94.25 205 TYR A CA 1
ATOM 1600 C C . TYR A 1 205 ? 11.449 -6.701 -24.052 1.00 94.25 205 TYR A C 1
ATOM 1602 O O . TYR A 1 205 ? 12.365 -6.175 -23.413 1.00 94.25 205 TYR A O 1
ATOM 1610 N N . ALA A 1 206 ? 11.604 -7.828 -24.744 1.00 95.31 206 ALA A N 1
ATOM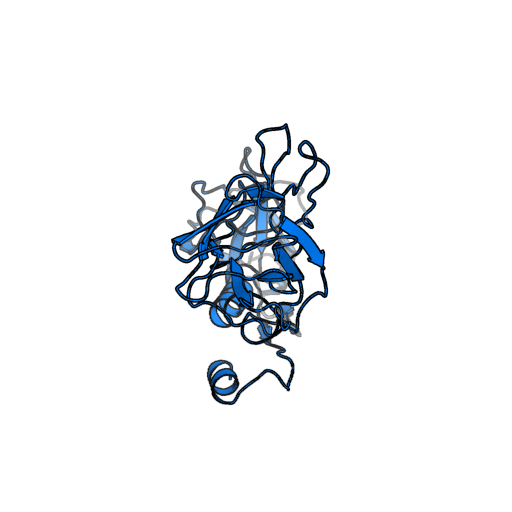 1611 C CA . ALA A 1 206 ? 12.907 -8.422 -25.016 1.00 95.31 206 ALA A CA 1
ATOM 1612 C C . ALA A 1 206 ? 13.490 -7.756 -26.267 1.00 95.31 206 ALA A C 1
ATOM 1614 O O . ALA A 1 206 ? 12.933 -7.890 -27.354 1.00 95.31 206 ALA A O 1
ATOM 1615 N N . LEU A 1 207 ? 14.570 -7.002 -26.097 1.00 94.38 207 LEU A N 1
ATOM 1616 C CA . LEU A 1 207 ? 15.189 -6.196 -27.145 1.00 94.38 207 LEU A CA 1
ATOM 1617 C C . LEU A 1 207 ? 16.665 -6.573 -27.295 1.00 94.38 207 LEU A C 1
ATOM 1619 O O . LEU A 1 207 ? 17.255 -7.190 -26.409 1.00 94.38 207 LEU A O 1
ATOM 1623 N N . GLU A 1 208 ? 17.275 -6.140 -28.390 1.00 93.50 208 GLU A N 1
ATOM 1624 C CA . GLU A 1 208 ? 18.731 -6.085 -28.527 1.00 93.50 208 GLU A CA 1
ATOM 1625 C C . GLU A 1 208 ? 19.191 -4.639 -28.330 1.00 93.50 208 GLU A C 1
ATOM 1627 O O . GLU A 1 208 ? 18.539 -3.699 -28.797 1.00 93.50 208 GLU A O 1
ATOM 1632 N N . ALA A 1 209 ? 20.300 -4.445 -27.614 1.00 91.75 209 ALA A N 1
ATOM 1633 C CA . ALA A 1 209 ? 20.904 -3.130 -27.465 1.00 91.75 209 ALA A CA 1
ATOM 1634 C C . ALA A 1 209 ? 21.292 -2.564 -28.845 1.00 91.75 209 ALA A C 1
ATOM 1636 O O . ALA A 1 209 ? 21.825 -3.310 -29.675 1.00 91.75 209 ALA A O 1
ATOM 1637 N N . PRO A 1 210 ? 21.095 -1.255 -29.089 1.00 90.56 210 PRO A N 1
ATOM 1638 C CA . PRO A 1 210 ? 21.488 -0.609 -30.337 1.00 90.56 210 PRO A CA 1
ATOM 1639 C C . PRO A 1 210 ? 22.921 -0.948 -30.768 1.00 90.56 210 PRO A C 1
ATOM 1641 O O . PRO A 1 210 ? 23.830 -1.034 -29.947 1.00 90.56 210 PRO A O 1
ATOM 1644 N N . ALA A 1 211 ? 23.142 -1.119 -32.072 1.00 89.56 211 ALA A N 1
ATOM 1645 C CA . ALA A 1 211 ? 24.472 -1.430 -32.600 1.00 89.56 211 ALA A CA 1
ATOM 1646 C C . ALA A 1 211 ? 25.448 -0.243 -32.483 1.00 89.56 211 ALA A C 1
ATOM 1648 O O . ALA A 1 211 ? 26.657 -0.435 -32.347 1.00 89.56 211 ALA A O 1
ATOM 1649 N N . ALA A 1 212 ? 24.926 0.986 -32.548 1.00 89.75 212 ALA A N 1
ATOM 1650 C CA . ALA A 1 212 ? 25.715 2.201 -32.414 1.00 89.75 212 ALA A CA 1
ATOM 1651 C C . ALA A 1 212 ? 25.938 2.534 -30.926 1.00 89.75 212 ALA A C 1
ATOM 1653 O O . ALA A 1 212 ? 24.960 2.670 -30.185 1.00 89.75 212 ALA A O 1
ATOM 1654 N N . PRO A 1 213 ? 27.193 2.704 -30.475 1.00 90.56 213 PRO A N 1
ATOM 1655 C CA . PRO A 1 213 ? 27.482 3.161 -29.119 1.00 90.56 213 PRO A CA 1
ATOM 1656 C C . PRO A 1 213 ? 26.889 4.542 -28.855 1.00 90.56 213 PRO A C 1
ATOM 1658 O O . PRO A 1 213 ? 26.843 5.377 -29.756 1.00 90.56 213 PRO A O 1
ATOM 1661 N N . GLY A 1 214 ? 26.470 4.799 -27.618 1.00 90.38 214 GLY A N 1
ATOM 1662 C CA . GLY A 1 214 ? 25.867 6.079 -27.261 1.00 90.38 214 GLY A CA 1
ATOM 1663 C C . GLY A 1 214 ? 24.959 6.012 -26.044 1.00 90.38 214 GLY A C 1
ATOM 1664 O O . GLY A 1 214 ? 24.932 5.023 -25.311 1.00 90.38 214 GLY A O 1
ATOM 1665 N N . LEU A 1 215 ? 24.219 7.094 -25.828 1.00 91.38 215 LEU A N 1
ATOM 1666 C CA . LEU A 1 215 ? 23.236 7.223 -24.762 1.00 91.38 215 LEU A CA 1
ATOM 1667 C C . LEU A 1 215 ? 21.831 7.070 -25.347 1.00 91.38 215 LEU A C 1
ATOM 1669 O O . LEU A 1 215 ? 21.472 7.777 -26.283 1.00 91.38 215 LEU A O 1
ATOM 1673 N N . TYR A 1 216 ? 21.029 6.180 -24.772 1.00 91.25 216 TYR A N 1
ATOM 1674 C CA . TYR A 1 216 ? 19.688 5.870 -25.260 1.00 91.25 216 TYR A CA 1
ATOM 1675 C C . TYR A 1 216 ? 18.647 6.010 -24.160 1.00 91.25 216 TYR A C 1
ATOM 1677 O O . TYR A 1 216 ? 18.906 5.705 -22.993 1.00 91.25 216 TYR A O 1
ATOM 1685 N N . HIS A 1 217 ? 17.453 6.427 -24.570 1.00 91.75 217 HIS A N 1
ATOM 1686 C CA . HIS A 1 217 ? 16.253 6.424 -23.749 1.00 91.75 217 HIS A CA 1
ATOM 1687 C C . HIS A 1 217 ? 15.098 5.776 -24.512 1.00 91.75 217 HIS A C 1
ATOM 1689 O O . HIS A 1 217 ? 15.029 5.825 -25.741 1.00 91.75 217 HIS A O 1
ATOM 1695 N N . TYR A 1 218 ? 14.162 5.198 -23.769 1.00 92.12 218 TYR A N 1
ATOM 1696 C CA . TYR A 1 218 ? 12.890 4.728 -24.303 1.00 92.12 218 TYR A CA 1
ATOM 1697 C C . TYR A 1 218 ? 11.779 5.613 -23.763 1.00 92.12 218 TYR A C 1
ATOM 1699 O O . TYR A 1 218 ? 11.809 5.982 -22.590 1.00 92.12 218 TYR A O 1
ATOM 1707 N N . ALA A 1 219 ? 10.814 5.956 -24.605 1.00 91.75 219 ALA A N 1
ATOM 1708 C CA . ALA A 1 219 ? 9.717 6.841 -24.251 1.00 91.75 219 ALA A CA 1
ATOM 1709 C C . ALA A 1 219 ? 8.377 6.184 -24.568 1.00 91.75 219 ALA A C 1
ATOM 1711 O O . ALA A 1 219 ? 8.242 5.444 -25.541 1.00 91.75 219 ALA A O 1
ATOM 1712 N N . ILE A 1 220 ? 7.377 6.465 -23.742 1.00 89.00 220 ILE A N 1
ATOM 1713 C CA . ILE A 1 220 ? 6.010 5.992 -23.949 1.00 89.00 220 ILE A CA 1
ATOM 1714 C C . ILE A 1 220 ? 5.047 7.166 -23.966 1.00 89.00 220 ILE A C 1
ATOM 1716 O O . ILE A 1 220 ? 5.150 8.072 -23.138 1.00 89.00 220 ILE A O 1
ATOM 1720 N N . ALA A 1 221 ? 4.099 7.136 -24.894 1.00 84.12 221 ALA A N 1
ATOM 1721 C CA . ALA A 1 221 ? 3.004 8.089 -24.970 1.00 84.12 221 ALA A CA 1
ATOM 1722 C C . ALA A 1 221 ? 1.720 7.343 -25.345 1.00 84.12 221 ALA A C 1
ATOM 1724 O O . ALA A 1 221 ? 1.715 6.552 -26.282 1.00 84.12 221 ALA A O 1
ATOM 1725 N N . ASP A 1 222 ? 0.646 7.598 -24.600 1.00 78.38 222 ASP A N 1
ATOM 1726 C CA . ASP A 1 222 ? -0.629 6.870 -24.721 1.00 78.38 222 ASP A CA 1
ATOM 1727 C C . ASP A 1 222 ? -1.838 7.812 -24.859 1.00 78.38 222 ASP A C 1
ATOM 1729 O O . ASP A 1 222 ? -2.967 7.382 -25.046 1.00 78.38 222 ASP A O 1
ATOM 1733 N N . GLY A 1 223 ? -1.626 9.129 -24.743 1.00 75.88 223 GLY A N 1
ATOM 1734 C CA . GLY A 1 223 ? -2.678 10.152 -24.818 1.00 75.88 223 GLY A CA 1
ATOM 1735 C C . GLY A 1 223 ? -3.605 10.225 -23.595 1.00 75.88 223 GLY A C 1
ATOM 1736 O O . GLY A 1 223 ? -3.997 11.327 -23.220 1.00 75.88 223 GLY A O 1
ATOM 1737 N N . GLU A 1 224 ? -3.910 9.096 -22.950 1.00 81.88 224 GLU A N 1
ATOM 1738 C CA . GLU A 1 224 ? -4.794 9.014 -21.775 1.00 81.88 224 GLU A CA 1
ATOM 1739 C C . GLU A 1 224 ? -4.024 9.007 -20.449 1.00 81.88 224 GLU A C 1
ATOM 1741 O O . GLU A 1 224 ? -4.289 9.812 -19.555 1.00 81.88 224 GLU A O 1
ATOM 1746 N N . VAL A 1 225 ? -3.034 8.122 -20.329 1.00 87.06 225 VAL A N 1
ATOM 1747 C CA . VAL A 1 225 ? -2.136 8.042 -19.172 1.00 87.06 225 VAL A CA 1
ATOM 1748 C C . VAL A 1 225 ? -0.876 8.857 -19.454 1.00 87.06 225 VAL A C 1
ATOM 1750 O O . VAL A 1 225 ? -0.360 8.877 -20.576 1.00 87.06 225 VAL A O 1
ATOM 1753 N N . ARG A 1 226 ? -0.340 9.530 -18.427 1.00 89.94 226 ARG A N 1
ATOM 1754 C CA . ARG A 1 226 ? 0.875 10.336 -18.576 1.00 89.94 226 ARG A CA 1
ATOM 1755 C C . ARG A 1 226 ? 2.051 9.461 -19.027 1.00 89.94 226 ARG A C 1
ATOM 1757 O O . ARG A 1 226 ? 2.452 8.532 -18.326 1.00 89.94 226 ARG A O 1
ATOM 1764 N N . GLY A 1 227 ? 2.616 9.812 -20.179 1.00 88.94 227 GLY A N 1
ATOM 1765 C CA . GLY A 1 227 ? 3.847 9.228 -20.698 1.00 88.94 227 GLY A CA 1
ATOM 1766 C C . GLY A 1 227 ? 5.068 9.517 -19.823 1.00 88.94 227 GLY A C 1
ATOM 1767 O O . GLY A 1 227 ? 5.058 10.443 -19.007 1.00 88.94 227 GLY A O 1
ATOM 1768 N N . ASP A 1 228 ? 6.120 8.729 -20.010 1.00 91.75 228 ASP A N 1
ATOM 1769 C CA . ASP A 1 228 ? 7.393 8.887 -19.305 1.00 91.75 228 ASP A CA 1
ATOM 1770 C C . ASP A 1 228 ? 8.569 8.416 -20.171 1.00 91.75 228 ASP A C 1
ATOM 1772 O O . ASP A 1 228 ? 8.378 7.775 -21.211 1.00 91.75 228 ASP A O 1
ATOM 1776 N N . THR A 1 229 ? 9.779 8.733 -19.720 1.00 92.69 229 THR A N 1
ATOM 1777 C CA . THR A 1 229 ? 11.043 8.329 -20.333 1.00 92.69 229 THR A CA 1
ATOM 1778 C C . THR A 1 229 ? 11.802 7.412 -19.375 1.00 92.69 229 THR A C 1
ATOM 1780 O O . THR A 1 229 ? 11.806 7.625 -18.164 1.00 92.69 229 THR A O 1
ATOM 1783 N N . SER A 1 230 ? 12.450 6.374 -19.900 1.00 93.88 230 SER A N 1
ATOM 1784 C CA . SER A 1 230 ? 13.255 5.448 -19.101 1.00 93.88 230 SER A CA 1
ATOM 1785 C C . SER A 1 230 ? 14.440 6.138 -18.426 1.00 93.88 230 SER A C 1
ATOM 1787 O O . SER A 1 230 ? 14.836 7.244 -18.791 1.00 93.88 230 SER A O 1
ATOM 1789 N N . ASN A 1 231 ? 15.092 5.446 -17.491 1.00 92.56 231 ASN A N 1
ATOM 1790 C CA . ASN A 1 231 ? 16.463 5.801 -17.128 1.00 92.56 231 ASN A CA 1
ATOM 1791 C C . ASN A 1 231 ? 17.392 5.726 -18.363 1.00 92.56 231 ASN A C 1
ATOM 1793 O O . ASN A 1 231 ? 17.077 5.007 -19.321 1.00 92.56 231 ASN A O 1
ATOM 1797 N N . PRO A 1 232 ? 18.536 6.431 -18.346 1.00 92.12 232 PRO A N 1
ATOM 1798 C CA . PRO A 1 232 ? 19.516 6.339 -19.418 1.00 92.12 232 PRO A CA 1
ATOM 1799 C C . PRO A 1 232 ? 20.111 4.933 -19.523 1.00 92.12 232 PRO A C 1
ATOM 1801 O O . PRO A 1 232 ? 20.461 4.326 -18.505 1.00 92.12 232 PRO A O 1
ATOM 1804 N N . MET A 1 233 ? 20.297 4.471 -20.759 1.00 92.19 233 MET A N 1
ATOM 1805 C CA . MET A 1 233 ? 21.087 3.290 -21.099 1.00 92.19 233 MET A CA 1
ATOM 1806 C C . MET A 1 233 ? 22.316 3.706 -21.907 1.00 92.19 233 MET A C 1
ATOM 1808 O O . MET A 1 233 ? 22.201 4.252 -23.003 1.00 92.19 233 MET A O 1
ATOM 1812 N N . VAL A 1 234 ? 23.503 3.432 -21.370 1.00 91.81 234 VAL A N 1
ATOM 1813 C CA . VAL A 1 234 ? 24.776 3.634 -22.070 1.00 91.81 234 VAL A CA 1
ATOM 1814 C C . VAL A 1 234 ? 25.129 2.368 -22.843 1.00 91.81 234 VAL A C 1
ATOM 1816 O O . VAL A 1 234 ? 25.370 1.320 -22.244 1.00 91.81 234 VAL A O 1
ATOM 1819 N N . VAL A 1 235 ? 25.205 2.481 -24.163 1.00 91.81 235 VAL A N 1
ATOM 1820 C CA . VAL A 1 235 ? 25.638 1.414 -25.065 1.00 91.81 235 VAL A CA 1
ATOM 1821 C C . VAL A 1 235 ? 27.122 1.588 -25.365 1.00 91.81 235 VAL A C 1
ATOM 1823 O O . VAL A 1 235 ? 27.549 2.608 -25.908 1.00 91.81 235 VAL A O 1
ATOM 1826 N N . LEU A 1 236 ? 27.912 0.582 -25.005 1.00 91.50 236 LEU A N 1
ATOM 1827 C CA . LEU A 1 236 ? 29.352 0.537 -25.234 1.00 91.50 236 LEU A CA 1
ATOM 1828 C C . LEU A 1 236 ? 29.689 -0.087 -26.597 1.00 91.50 236 LEU A C 1
ATOM 1830 O O . LEU A 1 236 ? 28.933 -0.931 -27.087 1.00 91.50 236 LEU A O 1
ATOM 1834 N N . PRO A 1 237 ? 30.843 0.265 -27.199 1.00 86.88 237 PRO A N 1
ATOM 1835 C CA . PRO A 1 237 ? 31.322 -0.397 -28.408 1.00 86.88 237 PRO A CA 1
ATOM 1836 C C . PRO A 1 237 ? 31.530 -1.905 -28.203 1.00 86.88 237 PRO A C 1
ATOM 1838 O O . PRO A 1 237 ? 31.853 -2.333 -27.089 1.00 86.88 237 PRO A O 1
ATOM 1841 N N . PRO A 1 238 ? 31.399 -2.715 -29.273 1.00 82.38 238 PRO A N 1
ATOM 1842 C CA . PRO A 1 238 ? 31.704 -4.141 -29.220 1.00 82.38 238 PRO A CA 1
ATOM 1843 C C . PRO A 1 238 ? 33.112 -4.394 -28.668 1.00 82.38 238 PRO A C 1
ATOM 1845 O O . PRO A 1 238 ? 34.080 -3.788 -29.125 1.00 82.38 238 PRO A O 1
ATOM 1848 N N . GLY A 1 239 ? 33.228 -5.273 -27.669 1.00 78.19 239 GLY A N 1
ATOM 1849 C CA . GLY A 1 239 ? 34.509 -5.584 -27.022 1.00 78.19 239 GLY A CA 1
ATOM 1850 C C . GLY A 1 239 ? 35.098 -4.457 -26.160 1.00 78.19 239 GLY A C 1
ATOM 1851 O O . GLY A 1 239 ? 36.220 -4.596 -25.680 1.00 78.19 239 GLY A O 1
ATOM 1852 N N . GLY A 1 240 ? 34.367 -3.357 -25.951 1.00 74.38 240 GLY A N 1
ATOM 1853 C CA . GLY A 1 240 ? 34.753 -2.309 -25.010 1.00 74.38 240 GLY A CA 1
ATOM 1854 C C . GLY A 1 240 ? 34.739 -2.811 -23.565 1.00 74.38 240 GLY A C 1
ATOM 1855 O O . GLY A 1 240 ? 33.915 -3.65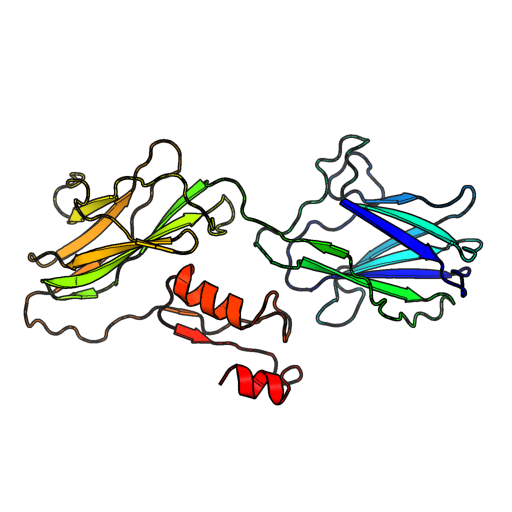7 -23.201 1.00 74.38 240 GLY A O 1
ATOM 1856 N N . ASP A 1 241 ? 35.638 -2.272 -22.737 1.00 78.12 241 ASP A N 1
ATOM 1857 C CA . ASP A 1 241 ? 35.662 -2.557 -21.301 1.00 78.12 241 ASP A CA 1
ATOM 1858 C C . ASP A 1 241 ? 34.347 -2.094 -20.659 1.00 78.12 241 ASP A C 1
ATOM 1860 O O . ASP A 1 241 ? 34.034 -0.902 -20.614 1.00 78.12 241 ASP A O 1
ATOM 1864 N N . ALA A 1 242 ? 33.557 -3.057 -20.181 1.00 68.31 242 ALA A N 1
ATOM 1865 C CA . ALA A 1 242 ? 32.304 -2.783 -19.492 1.00 68.31 242 ALA A CA 1
ATOM 1866 C C . ALA A 1 242 ? 32.523 -2.154 -18.104 1.00 68.31 242 ALA A C 1
ATOM 1868 O O . ALA A 1 242 ? 31.592 -1.558 -17.550 1.00 68.31 242 ALA A O 1
ATOM 1869 N N . GLY A 1 243 ? 33.739 -2.264 -17.554 1.00 75.94 243 GLY A N 1
ATOM 1870 C CA . GLY A 1 243 ? 34.060 -1.884 -16.189 1.00 75.94 243 GLY A CA 1
ATOM 1871 C C . GLY A 1 243 ? 33.139 -2.571 -15.177 1.00 75.94 243 GLY A C 1
ATOM 1872 O O . GLY A 1 243 ? 32.663 -3.690 -15.379 1.00 75.94 243 GLY A O 1
ATOM 1873 N N . LEU A 1 244 ? 32.856 -1.875 -14.074 1.00 80.62 244 LEU A N 1
ATOM 1874 C CA . LEU A 1 244 ? 31.836 -2.303 -13.118 1.00 80.62 244 LEU A CA 1
ATOM 1875 C C . LEU A 1 244 ? 30.432 -2.058 -13.692 1.00 80.62 244 LEU A C 1
ATOM 1877 O O . LEU A 1 244 ? 30.123 -0.956 -14.156 1.00 80.62 244 LEU A O 1
ATOM 1881 N N . ARG A 1 245 ? 29.569 -3.078 -13.619 1.00 80.94 245 ARG A N 1
ATOM 1882 C CA . ARG A 1 245 ? 28.129 -2.936 -13.874 1.00 80.94 245 ARG A CA 1
ATOM 1883 C C . ARG A 1 245 ? 27.453 -2.319 -12.650 1.00 80.94 245 ARG A C 1
ATOM 1885 O O . ARG A 1 245 ? 27.788 -2.656 -11.516 1.00 80.94 245 ARG A O 1
ATOM 1892 N N . TYR A 1 246 ? 26.505 -1.421 -12.894 1.00 84.94 246 TYR A N 1
ATOM 1893 C CA . TYR A 1 246 ? 25.687 -0.825 -11.843 1.00 84.94 246 TYR A CA 1
ATOM 1894 C C . TYR A 1 246 ? 24.432 -1.660 -11.639 1.00 84.94 246 TYR A C 1
ATOM 1896 O O . TYR A 1 246 ? 23.742 -1.966 -12.610 1.00 84.94 246 TYR A O 1
ATOM 1904 N N . TYR A 1 247 ? 24.150 -1.972 -10.380 1.00 87.69 247 TYR A N 1
ATOM 1905 C CA . TYR A 1 247 ? 22.959 -2.687 -9.947 1.00 87.69 247 TYR A CA 1
ATOM 1906 C C . TYR A 1 247 ? 22.246 -1.858 -8.879 1.00 87.69 247 TYR A C 1
ATOM 1908 O O . TYR A 1 247 ? 22.900 -1.226 -8.043 1.00 87.69 247 TYR A O 1
ATOM 1916 N N . TRP A 1 248 ? 20.920 -1.850 -8.912 1.00 90.56 248 TRP A N 1
ATOM 1917 C CA . TRP A 1 248 ? 20.078 -1.106 -7.984 1.00 90.56 248 TRP A CA 1
ATOM 1918 C C . TRP A 1 248 ? 19.547 -2.040 -6.907 1.00 90.56 248 TRP A C 1
ATOM 1920 O O . TRP A 1 248 ? 18.878 -3.029 -7.202 1.00 90.56 248 TRP A O 1
ATOM 1930 N N . GLY A 1 249 ? 19.853 -1.725 -5.652 1.00 93.62 249 GLY A N 1
ATOM 1931 C CA . GLY A 1 249 ? 19.425 -2.517 -4.509 1.00 93.62 249 GLY A CA 1
ATOM 1932 C C . GLY A 1 249 ? 18.719 -1.673 -3.461 1.00 93.62 249 GLY A C 1
ATOM 1933 O O . GLY A 1 249 ? 19.155 -0.558 -3.177 1.00 93.62 249 GLY A O 1
ATOM 1934 N N . ASP A 1 250 ? 17.664 -2.230 -2.871 1.00 93.88 250 ASP A N 1
ATOM 1935 C CA . ASP A 1 250 ? 17.110 -1.740 -1.610 1.00 93.88 250 ASP A CA 1
ATOM 1936 C C . ASP A 1 250 ? 17.604 -2.632 -0.476 1.00 93.88 250 ASP A C 1
ATOM 1938 O O . ASP A 1 250 ? 17.248 -3.806 -0.379 1.00 93.88 250 ASP A O 1
ATOM 1942 N N . TYR A 1 251 ? 18.459 -2.075 0.372 1.00 91.94 251 TYR A N 1
ATOM 1943 C CA . TYR A 1 251 ? 19.062 -2.831 1.456 1.00 91.94 251 TYR A CA 1
ATOM 1944 C C . TYR A 1 251 ? 18.302 -2.711 2.776 1.00 91.94 251 TYR A C 1
ATOM 1946 O O . TYR A 1 251 ? 18.717 -3.357 3.728 1.00 91.94 251 TYR A O 1
ATOM 1954 N N . HIS A 1 252 ? 17.239 -1.906 2.866 1.00 91.94 252 HIS A N 1
ATOM 1955 C CA . HIS A 1 252 ? 16.573 -1.613 4.136 1.00 91.94 252 HIS A CA 1
ATOM 1956 C C . HIS A 1 252 ? 15.048 -1.751 4.029 1.00 91.94 252 HIS A C 1
ATOM 1958 O O . HIS A 1 252 ? 14.307 -0.782 4.205 1.00 91.94 252 HIS A O 1
ATOM 1964 N N . GLY A 1 253 ? 14.572 -2.979 3.814 1.00 90.50 253 GLY A N 1
ATOM 1965 C CA . GLY A 1 253 ? 13.148 -3.315 3.872 1.00 90.50 253 GLY A CA 1
ATOM 1966 C C . GLY A 1 253 ? 12.721 -3.980 5.178 1.00 90.50 253 GLY A C 1
ATOM 1967 O O . GLY A 1 253 ? 13.475 -4.744 5.773 1.00 90.50 253 GLY A O 1
ATOM 1968 N N . GLN A 1 254 ? 11.484 -3.734 5.610 1.00 92.19 254 GLN A N 1
ATOM 1969 C CA . GLN A 1 254 ? 10.824 -4.487 6.683 1.00 92.19 254 GLN A CA 1
ATOM 1970 C C . GLN A 1 254 ? 9.424 -4.903 6.240 1.00 92.19 254 GLN A C 1
ATOM 1972 O O . GLN A 1 254 ? 8.783 -4.200 5.462 1.00 92.19 254 GLN A O 1
ATOM 1977 N N . THR A 1 255 ? 8.941 -6.020 6.774 1.00 93.12 255 THR A N 1
ATOM 1978 C CA . THR A 1 255 ? 7.671 -6.656 6.388 1.00 93.12 255 THR A CA 1
ATOM 1979 C C . THR A 1 255 ? 6.782 -6.879 7.611 1.00 93.12 255 THR A C 1
ATOM 1981 O O . THR A 1 255 ? 7.138 -6.500 8.735 1.00 93.12 255 THR A O 1
ATOM 1984 N N . GLY A 1 256 ? 5.611 -7.482 7.407 1.00 92.44 256 GLY A N 1
ATOM 1985 C CA . GLY A 1 256 ? 4.619 -7.774 8.438 1.00 92.44 256 GLY A CA 1
ATOM 1986 C C . GLY A 1 256 ? 5.130 -8.636 9.596 1.00 92.44 256 GLY A C 1
ATOM 1987 O O . GLY A 1 256 ? 4.606 -8.520 10.707 1.00 92.44 256 GLY A O 1
ATOM 1988 N N . GLU A 1 257 ? 6.178 -9.423 9.364 1.00 89.62 257 GLU A N 1
ATOM 1989 C CA . GLU A 1 257 ? 6.890 -10.257 10.335 1.00 89.62 257 GLU A CA 1
ATOM 1990 C C . GLU A 1 257 ? 7.597 -9.428 11.418 1.00 89.62 257 GLU A C 1
ATOM 1992 O O . GLU A 1 257 ? 7.816 -9.921 12.521 1.00 89.62 257 GLU A O 1
ATOM 1997 N N . THR A 1 258 ? 7.924 -8.159 11.142 1.00 91.19 258 THR A N 1
ATOM 1998 C CA . THR A 1 258 ? 8.488 -7.237 12.137 1.00 91.19 258 THR A CA 1
ATOM 1999 C C . THR A 1 258 ? 7.581 -6.032 12.362 1.00 91.19 258 THR A C 1
ATOM 2001 O O . THR A 1 258 ? 6.628 -6.111 13.135 1.00 91.19 258 THR A O 1
ATOM 2004 N N . VAL A 1 259 ? 7.872 -4.887 11.742 1.00 92.44 259 VAL A N 1
ATOM 2005 C CA . VAL A 1 259 ? 7.053 -3.667 11.848 1.00 92.44 259 VAL A CA 1
ATOM 2006 C C . VAL A 1 259 ? 6.608 -3.089 10.527 1.00 92.44 259 VAL A C 1
ATOM 2008 O O . VAL A 1 259 ? 5.889 -2.091 10.525 1.00 92.44 259 VAL A O 1
ATOM 2011 N N . GLY A 1 260 ? 7.021 -3.692 9.420 1.00 93.00 260 GLY A N 1
ATOM 2012 C CA . GLY A 1 260 ? 6.469 -3.358 8.124 1.00 93.00 260 GLY A CA 1
ATOM 2013 C C . GLY A 1 260 ? 5.050 -3.898 7.969 1.00 93.00 260 GLY A C 1
ATOM 2014 O O . GLY A 1 260 ? 4.353 -4.239 8.936 1.00 93.00 260 GLY A O 1
ATOM 2015 N N . THR A 1 261 ? 4.648 -3.979 6.715 1.00 93.38 261 THR A N 1
ATOM 2016 C CA . THR A 1 261 ? 3.368 -4.513 6.256 1.00 93.38 261 THR A CA 1
ATOM 2017 C C . THR A 1 261 ? 3.622 -5.581 5.194 1.00 93.38 261 THR A C 1
ATOM 2019 O O . THR A 1 261 ? 4.761 -5.749 4.749 1.00 93.38 261 THR A O 1
ATOM 2022 N N . GLY A 1 262 ? 2.581 -6.329 4.822 1.00 93.06 262 GLY A N 1
ATOM 2023 C CA . GLY A 1 262 ? 2.679 -7.396 3.823 1.00 93.06 262 GLY A CA 1
ATOM 2024 C C . GLY A 1 262 ? 3.582 -8.565 4.231 1.00 93.06 262 GLY A C 1
ATOM 2025 O O . GLY A 1 262 ? 4.151 -8.592 5.323 1.00 93.06 262 GLY A O 1
ATOM 2026 N N . SER A 1 263 ? 3.689 -9.551 3.347 1.00 92.50 263 SER A N 1
ATOM 2027 C CA . SER A 1 263 ? 4.557 -10.714 3.541 1.00 92.50 263 SER A CA 1
ATOM 2028 C C . SER A 1 263 ? 5.989 -10.455 3.053 1.00 92.50 263 SER A C 1
ATOM 2030 O O . SER A 1 263 ? 6.246 -9.547 2.255 1.00 92.50 263 SER A O 1
ATOM 2032 N N . VAL A 1 264 ? 6.939 -11.279 3.505 1.00 92.12 264 VAL A N 1
ATOM 2033 C CA . VAL A 1 264 ? 8.297 -11.338 2.930 1.00 92.12 264 VAL A CA 1
ATOM 2034 C C . VAL A 1 264 ? 8.263 -11.610 1.427 1.00 92.12 264 VAL A C 1
ATOM 2036 O O . VAL A 1 264 ? 8.998 -10.984 0.659 1.00 92.12 264 VAL A O 1
ATOM 2039 N N . GLU A 1 265 ? 7.404 -12.528 1.004 1.00 91.75 265 GLU A N 1
ATOM 2040 C CA . GLU A 1 265 ? 7.251 -12.940 -0.383 1.00 91.75 265 GLU A CA 1
ATOM 2041 C C . GLU A 1 265 ? 6.778 -11.767 -1.248 1.00 91.75 265 GLU A C 1
ATOM 2043 O O . GLU A 1 265 ? 7.381 -11.491 -2.288 1.00 91.75 265 GLU A O 1
ATOM 2048 N N . ASP A 1 266 ? 5.778 -11.014 -0.780 1.00 92.06 266 ASP A N 1
ATOM 2049 C CA . ASP A 1 266 ? 5.293 -9.815 -1.464 1.00 92.06 266 ASP A CA 1
ATOM 2050 C C . ASP A 1 266 ? 6.358 -8.724 -1.537 1.00 92.06 266 ASP A C 1
ATOM 2052 O O . ASP A 1 266 ? 6.461 -8.053 -2.562 1.00 92.06 266 ASP A O 1
ATOM 2056 N N . TYR A 1 267 ? 7.175 -8.550 -0.493 1.00 93.94 267 TYR A N 1
ATOM 2057 C CA . TYR A 1 267 ? 8.264 -7.569 -0.492 1.00 93.94 267 TYR A CA 1
ATOM 2058 C C . TYR A 1 267 ? 9.312 -7.874 -1.569 1.00 93.94 267 TYR A C 1
ATOM 2060 O O . TYR A 1 267 ? 9.637 -7.005 -2.385 1.00 93.94 267 TYR A O 1
ATOM 2068 N N . PHE A 1 268 ? 9.804 -9.114 -1.636 1.00 93.44 268 PHE A N 1
ATOM 2069 C CA . PHE A 1 268 ? 10.781 -9.506 -2.656 1.00 93.44 268 PHE A CA 1
ATOM 2070 C C . PHE A 1 268 ? 10.172 -9.545 -4.058 1.00 93.44 268 PHE A C 1
ATOM 2072 O O . PHE A 1 268 ? 10.813 -9.117 -5.026 1.00 93.44 268 PHE A O 1
ATOM 2079 N N . HIS A 1 269 ? 8.924 -10.003 -4.175 1.00 92.25 269 HIS A N 1
ATOM 2080 C CA . HIS A 1 269 ? 8.182 -9.932 -5.424 1.00 92.25 269 HIS A CA 1
ATOM 2081 C C . HIS A 1 269 ? 8.038 -8.475 -5.876 1.00 92.25 269 HIS A C 1
ATOM 2083 O O . HIS A 1 269 ? 8.327 -8.165 -7.031 1.00 92.25 269 HIS A O 1
ATOM 2089 N N . PHE A 1 270 ? 7.705 -7.551 -4.970 1.00 94.19 270 PHE A N 1
ATOM 2090 C CA . PHE A 1 270 ? 7.619 -6.126 -5.268 1.00 94.19 270 PHE A CA 1
ATOM 2091 C C . PHE A 1 270 ? 8.951 -5.563 -5.758 1.00 94.19 270 PHE A C 1
ATOM 2093 O O . PHE A 1 270 ? 8.997 -4.978 -6.842 1.00 94.19 270 PHE A O 1
ATOM 2100 N N . GLY A 1 271 ? 10.038 -5.771 -5.009 1.00 94.75 271 GLY A N 1
ATOM 2101 C CA . GLY A 1 271 ? 11.371 -5.281 -5.366 1.00 94.75 271 GLY A CA 1
ATOM 2102 C C . GLY A 1 271 ? 11.797 -5.734 -6.764 1.00 94.75 271 GLY A C 1
ATOM 2103 O O . GLY A 1 271 ? 12.166 -4.910 -7.605 1.00 94.75 271 GLY A O 1
ATOM 2104 N N . ARG A 1 272 ? 11.636 -7.028 -7.061 1.00 92.06 272 ARG A N 1
ATOM 2105 C CA . ARG A 1 272 ? 11.985 -7.614 -8.361 1.00 92.06 272 ARG A CA 1
ATOM 2106 C C . ARG A 1 272 ? 11.044 -7.182 -9.484 1.00 92.06 272 ARG A C 1
ATOM 2108 O O . ARG A 1 272 ? 11.504 -6.849 -10.582 1.00 92.06 272 ARG A O 1
ATOM 2115 N N . HIS A 1 273 ? 9.731 -7.240 -9.264 1.00 91.19 273 HIS A N 1
ATOM 2116 C CA . HIS A 1 273 ? 8.736 -7.116 -10.331 1.00 91.19 273 HIS A CA 1
ATOM 2117 C C . HIS A 1 273 ? 8.298 -5.675 -10.596 1.00 91.19 273 HIS A C 1
ATOM 2119 O O . HIS A 1 273 ? 8.112 -5.326 -11.756 1.00 91.19 273 HIS A O 1
ATOM 2125 N N . PHE A 1 274 ? 8.255 -4.820 -9.576 1.00 94.25 274 PHE A N 1
ATOM 2126 C CA . PHE A 1 274 ? 7.722 -3.456 -9.675 1.00 94.25 274 PHE A CA 1
ATOM 2127 C C . PHE A 1 274 ? 8.735 -2.378 -9.307 1.00 94.25 274 PHE A C 1
ATOM 2129 O O . PHE A 1 274 ? 8.743 -1.311 -9.919 1.00 94.25 274 PHE A O 1
ATOM 2136 N N . GLY A 1 275 ? 9.596 -2.644 -8.325 1.00 94.06 275 GLY A N 1
ATOM 2137 C CA . GLY A 1 275 ? 10.737 -1.789 -7.998 1.00 94.06 275 GLY A CA 1
ATOM 2138 C C . GLY A 1 275 ? 11.818 -1.821 -9.078 1.00 94.06 275 GLY A C 1
ATOM 2139 O O . GLY A 1 275 ? 12.612 -0.891 -9.168 1.00 94.06 275 GLY A O 1
ATOM 2140 N N . PHE A 1 276 ? 11.812 -2.868 -9.913 1.00 94.31 276 PHE A N 1
ATOM 2141 C CA . PHE A 1 276 ? 12.835 -3.144 -10.922 1.00 94.31 276 PHE A CA 1
ATOM 2142 C C . PHE A 1 276 ? 14.251 -3.194 -10.328 1.00 94.31 276 PHE A C 1
ATOM 2144 O O . PHE A 1 276 ? 15.220 -2.817 -10.981 1.00 94.31 276 PHE A O 1
ATOM 2151 N N . LEU A 1 277 ? 14.355 -3.665 -9.084 1.00 94.38 277 LEU A N 1
ATOM 2152 C CA . LEU A 1 277 ? 15.611 -3.804 -8.367 1.00 94.38 277 LEU A CA 1
ATOM 2153 C C . LEU A 1 277 ? 16.343 -5.076 -8.798 1.00 94.38 277 LEU A C 1
ATOM 2155 O O . LEU A 1 277 ? 15.733 -6.110 -9.082 1.00 94.38 277 LEU A O 1
ATOM 2159 N N . ASP A 1 278 ? 17.666 -4.991 -8.784 1.00 92.44 278 ASP A N 1
ATOM 2160 C CA . ASP A 1 278 ? 18.582 -6.107 -9.002 1.00 92.44 278 ASP A CA 1
ATOM 2161 C C . ASP A 1 278 ? 18.847 -6.889 -7.708 1.00 92.44 278 ASP A C 1
ATOM 2163 O O . ASP A 1 278 ? 19.206 -8.065 -7.749 1.00 92.44 278 ASP A O 1
ATOM 2167 N N . GLY A 1 279 ? 18.657 -6.245 -6.553 1.00 93.56 279 GLY A N 1
ATOM 2168 C CA . GLY A 1 279 ? 18.794 -6.861 -5.238 1.00 93.56 279 GLY A CA 1
ATOM 2169 C C . GLY A 1 279 ? 17.859 -6.244 -4.203 1.00 93.56 279 GLY A C 1
ATOM 2170 O O . GLY A 1 279 ? 17.452 -5.086 -4.299 1.00 93.56 279 GLY A O 1
ATOM 2171 N N . SER A 1 280 ? 17.505 -7.020 -3.187 1.00 94.75 280 SER A N 1
ATOM 2172 C CA . SER A 1 280 ? 16.751 -6.524 -2.035 1.00 94.75 280 SER A CA 1
ATOM 2173 C C . SER A 1 280 ? 17.217 -7.225 -0.764 1.00 94.75 280 SER A C 1
ATOM 2175 O O . SER A 1 280 ? 17.730 -8.343 -0.831 1.00 94.75 280 SER A O 1
ATOM 2177 N N . CYS A 1 281 ? 17.056 -6.579 0.387 1.00 93.12 281 CYS A N 1
ATOM 2178 C CA . CYS A 1 281 ? 17.416 -7.134 1.687 1.00 93.12 281 CYS A CA 1
ATOM 2179 C C . CYS A 1 281 ? 16.308 -6.876 2.706 1.00 93.12 281 CYS A C 1
ATOM 2181 O O . CYS A 1 281 ? 15.823 -5.753 2.856 1.00 93.12 281 CYS A O 1
ATOM 2183 N N . HIS A 1 282 ? 15.951 -7.926 3.442 1.00 93.00 282 HIS A N 1
ATOM 2184 C CA . HIS A 1 282 ? 15.096 -7.815 4.614 1.00 93.00 282 HIS A CA 1
ATOM 2185 C C . HIS A 1 282 ? 15.940 -7.459 5.845 1.00 93.00 282 HIS A C 1
ATOM 2187 O O . HIS A 1 282 ? 16.886 -8.168 6.180 1.00 93.00 282 HIS A O 1
ATOM 2193 N N . GLN A 1 283 ? 15.598 -6.358 6.513 1.00 91.06 283 GLN A N 1
ATOM 2194 C CA . GLN A 1 283 ? 16.247 -5.853 7.725 1.00 91.06 283 GLN A CA 1
ATOM 2195 C C . GLN A 1 283 ? 15.260 -5.779 8.893 1.00 91.06 283 GLN A C 1
ATOM 2197 O O . GLN A 1 283 ? 14.965 -4.712 9.439 1.00 91.06 283 GLN A O 1
ATOM 2202 N N . GLY A 1 284 ? 14.726 -6.934 9.285 1.00 89.25 284 GLY A N 1
ATOM 2203 C CA . GLY A 1 284 ? 13.944 -7.059 10.508 1.00 89.25 284 GLY A CA 1
ATOM 2204 C C . GLY A 1 284 ? 14.738 -6.700 11.771 1.00 89.25 284 GLY A C 1
ATOM 2205 O O . GLY A 1 284 ? 15.945 -6.917 11.846 1.00 89.25 284 GLY A O 1
ATOM 2206 N N . ASN A 1 285 ? 14.055 -6.165 12.788 1.00 90.50 285 ASN A N 1
ATOM 2207 C CA . ASN A 1 285 ? 14.693 -5.917 14.084 1.00 90.50 285 ASN A CA 1
ATOM 2208 C C . ASN A 1 285 ? 14.995 -7.254 14.768 1.00 90.50 285 ASN A C 1
ATOM 2210 O O . ASN A 1 285 ? 14.122 -8.119 14.838 1.00 90.50 285 ASN A O 1
ATOM 2214 N N . ASP A 1 286 ? 16.206 -7.384 15.296 1.00 87.31 286 ASP A N 1
ATOM 2215 C CA . ASP A 1 286 ? 16.763 -8.598 15.901 1.00 87.31 286 ASP A CA 1
ATOM 2216 C C . ASP A 1 286 ? 15.837 -9.274 16.924 1.00 87.31 286 ASP A C 1
ATOM 2218 O O . ASP A 1 286 ? 15.628 -10.481 16.863 1.00 87.31 286 ASP A O 1
ATOM 2222 N N . PHE A 1 287 ? 15.207 -8.507 17.814 1.00 88.75 287 PHE A N 1
ATOM 2223 C CA . PHE A 1 287 ? 14.312 -9.038 18.849 1.00 88.75 287 PHE A CA 1
ATOM 2224 C C . PHE A 1 287 ? 12.927 -9.486 18.344 1.00 88.75 287 PHE A C 1
ATOM 2226 O O . PHE A 1 287 ? 12.107 -9.936 19.143 1.00 88.75 287 PHE A O 1
ATOM 2233 N N . GLN A 1 288 ? 12.632 -9.323 17.050 1.00 87.81 288 GLN A N 1
ATOM 2234 C CA . GLN A 1 288 ? 11.361 -9.717 16.426 1.00 87.81 288 GLN A CA 1
ATOM 2235 C C . GLN A 1 288 ? 11.511 -10.868 15.425 1.00 87.81 288 GLN A C 1
ATOM 2237 O O . GLN A 1 288 ? 10.501 -11.382 14.956 1.00 87.81 288 GLN A O 1
ATOM 2242 N N . ILE A 1 289 ? 12.740 -11.258 15.078 1.00 89.00 289 ILE A N 1
ATOM 2243 C CA . ILE A 1 289 ? 12.993 -12.354 14.143 1.00 89.00 289 ILE A CA 1
ATOM 2244 C C . ILE A 1 289 ? 13.146 -13.655 14.924 1.00 89.00 289 ILE A C 1
ATOM 2246 O O . ILE A 1 289 ? 14.075 -13.818 15.714 1.00 89.00 289 ILE A O 1
ATOM 2250 N N . ASP A 1 290 ? 12.235 -14.595 14.684 1.00 89.12 290 ASP A N 1
ATOM 2251 C CA . ASP A 1 290 ? 12.329 -15.950 15.215 1.00 89.12 290 ASP A CA 1
ATOM 2252 C C . ASP A 1 290 ? 13.059 -16.904 14.250 1.00 89.12 290 ASP A C 1
ATOM 2254 O O . ASP A 1 290 ? 13.346 -16.584 13.093 1.00 89.12 290 ASP A O 1
ATOM 2258 N N . GLY A 1 291 ? 13.395 -18.099 14.748 1.00 91.06 291 GLY A N 1
ATOM 2259 C CA . GLY A 1 291 ? 14.105 -19.123 13.976 1.00 91.06 291 GLY A CA 1
ATOM 2260 C C . GLY A 1 291 ? 13.389 -19.530 12.678 1.00 91.06 291 GLY A C 1
ATOM 2261 O O . GLY A 1 291 ? 14.045 -19.568 11.635 1.00 91.06 291 GLY A O 1
ATOM 2262 N N . PRO A 1 292 ? 12.070 -19.813 12.700 1.00 90.75 292 PRO A N 1
ATOM 2263 C CA . PRO A 1 292 ? 11.309 -20.112 11.488 1.00 90.75 292 PRO A CA 1
ATOM 2264 C C . PRO A 1 292 ? 11.314 -18.976 10.459 1.00 90.75 292 PRO A C 1
ATOM 2266 O O . PRO A 1 292 ? 11.528 -19.234 9.276 1.00 90.75 292 PRO A O 1
ATOM 2269 N N . THR A 1 293 ? 11.123 -17.725 10.888 1.00 87.19 293 THR A N 1
ATOM 2270 C CA . THR A 1 293 ? 11.150 -16.558 9.996 1.00 87.19 293 THR A CA 1
ATOM 2271 C C . THR A 1 293 ? 12.527 -16.384 9.376 1.00 87.19 293 THR A C 1
ATOM 2273 O O . THR A 1 293 ? 12.625 -16.202 8.165 1.00 87.19 293 THR A O 1
ATOM 2276 N N . TRP A 1 294 ? 13.590 -16.508 10.175 1.00 88.94 294 TRP A N 1
ATOM 2277 C CA . TRP A 1 294 ? 14.962 -16.460 9.678 1.00 88.94 294 TRP A CA 1
ATOM 2278 C C . TRP A 1 294 ? 15.207 -17.520 8.602 1.00 88.94 294 TRP A C 1
ATOM 2280 O O . TRP A 1 294 ? 15.614 -17.179 7.497 1.00 88.94 294 TRP A O 1
ATOM 2290 N N . ALA A 1 295 ? 14.884 -18.785 8.890 1.00 90.25 295 ALA A N 1
ATOM 2291 C CA . ALA A 1 295 ? 15.075 -19.904 7.966 1.00 90.25 295 ALA A CA 1
ATOM 2292 C C . ALA A 1 295 ? 14.250 -19.796 6.671 1.00 90.25 295 ALA A C 1
ATOM 2294 O O . ALA A 1 295 ? 14.594 -20.432 5.683 1.00 90.25 295 ALA A O 1
ATOM 2295 N N . ARG A 1 296 ? 13.156 -19.024 6.676 1.00 87.75 296 ARG A N 1
ATOM 2296 C CA . ARG A 1 296 ? 12.343 -18.757 5.481 1.00 87.75 296 ARG A CA 1
ATOM 2297 C C . ARG A 1 296 ? 12.949 -17.675 4.581 1.00 87.75 296 ARG A C 1
ATOM 2299 O O . ARG A 1 296 ? 12.700 -17.694 3.381 1.00 87.75 296 ARG A O 1
ATOM 2306 N N . ILE A 1 297 ? 13.687 -16.723 5.155 1.00 85.31 297 ILE A N 1
ATOM 2307 C CA . ILE A 1 297 ? 14.268 -15.583 4.426 1.00 85.31 297 ILE A CA 1
ATOM 2308 C C . ILE A 1 297 ? 15.623 -15.942 3.794 1.00 85.31 297 ILE A C 1
ATOM 2310 O O . ILE A 1 297 ? 15.940 -15.407 2.730 1.00 85.31 297 ILE A O 1
ATOM 2314 N N . VAL A 1 298 ? 16.422 -16.790 4.457 1.00 79.06 298 VAL A N 1
ATOM 2315 C CA . VAL A 1 298 ? 17.809 -17.121 4.058 1.00 79.06 298 VAL A CA 1
ATOM 2316 C C . VAL A 1 298 ? 17.944 -18.343 3.161 1.00 79.06 298 VAL A C 1
ATOM 2318 O O . VAL A 1 298 ? 17.158 -19.301 3.315 1.00 79.06 298 VAL A O 1
#